Protein AF-J3MRQ0-F1 (afdb_monomer_lite)

Radius of gyration: 19.68 Å; chains: 1; bounding box: 60×42×61 Å

pLDDT: mean 73.95, std 25.65, range [22.52, 98.12]

Secondary structure (DSSP, 8-state):
---------------------HHHHTTSEE---SS---PPP---S-S--------TT--EEEEEE-TT-HHHHHHHHHHHHH-TT--EEEEEE-TT--S-S---HHHHHHHS-GGGTTT--EEEEEEE---HHHHHHHHHHHHH-TT--EEEEEE-TT-SS-HHHHHHHHHHHHHHTT--SEEEEEETTEEEEE--

Organism: Oryza brachyantha (NCBI:txid4533)

Structure (mmCIF, N/CA/C/O backbone):
data_AF-J3MRQ0-F1
#
_entry.id   AF-J3MRQ0-F1
#
loop_
_atom_site.group_PDB
_atom_site.id
_atom_site.type_symbol
_atom_site.label_atom_id
_atom_site.label_alt_id
_atom_site.label_comp_id
_atom_site.label_asym_id
_atom_site.label_entity_id
_atom_site.label_seq_id
_atom_site.pdbx_PDB_ins_code
_atom_site.Cartn_x
_atom_site.Cartn_y
_atom_site.Cartn_z
_atom_site.occupancy
_atom_site.B_iso_or_equiv
_atom_site.auth_seq_id
_atom_site.auth_comp_id
_atom_site.auth_asym_id
_atom_site.auth_atom_id
_atom_site.pdbx_PDB_model_num
ATOM 1 N N . MET A 1 1 ? -41.232 13.353 -49.062 1.00 35.53 1 MET A N 1
ATOM 2 C CA . MET A 1 1 ? -40.747 14.732 -48.892 1.00 35.53 1 MET A CA 1
ATOM 3 C C . MET A 1 1 ? -40.091 14.775 -47.542 1.00 35.53 1 MET A C 1
ATOM 5 O O . MET A 1 1 ? -40.772 14.710 -46.528 1.00 35.53 1 MET A O 1
ATOM 9 N N . ASP A 1 2 ? -38.771 14.706 -47.604 1.00 32.41 2 ASP A N 1
ATOM 10 C CA . ASP A 1 2 ? -37.842 14.760 -46.490 1.00 32.41 2 ASP A CA 1
ATOM 11 C C . ASP A 1 2 ? -37.898 16.106 -45.774 1.00 32.41 2 ASP A C 1
ATOM 13 O O . ASP A 1 2 ? -38.208 17.128 -46.390 1.00 32.41 2 ASP A O 1
ATOM 17 N N . GLY A 1 3 ? -37.501 16.103 -44.504 1.00 35.41 3 GLY A N 1
ATOM 18 C CA . GLY A 1 3 ? -37.054 17.318 -43.840 1.00 35.41 3 GLY A CA 1
ATOM 19 C C . GLY A 1 3 ? -37.285 17.322 -42.340 1.00 35.41 3 GLY A C 1
ATOM 20 O O . GLY A 1 3 ? -38.243 17.929 -41.891 1.00 35.41 3 GLY A O 1
ATOM 21 N N . GLU A 1 4 ? -36.371 16.720 -41.579 1.00 27.77 4 GLU A N 1
ATOM 22 C CA . GLU A 1 4 ? -35.753 17.437 -40.457 1.00 27.77 4 GLU A CA 1
ATOM 23 C C . GLU A 1 4 ? -34.463 16.741 -40.015 1.00 27.77 4 GLU A C 1
ATOM 25 O O . GLU A 1 4 ? -34.441 15.671 -39.410 1.00 27.77 4 GLU A O 1
ATOM 30 N N . THR A 1 5 ? -33.354 17.376 -40.379 1.00 32.94 5 THR A N 1
ATOM 31 C CA . THR A 1 5 ? -32.009 17.095 -39.897 1.00 32.94 5 THR A CA 1
ATOM 32 C C . THR A 1 5 ? -31.871 17.751 -38.527 1.00 32.94 5 THR A C 1
ATOM 34 O O . THR A 1 5 ? -31.808 18.976 -38.443 1.00 32.94 5 THR A O 1
ATOM 37 N N . VAL A 1 6 ? -31.783 16.963 -37.455 1.00 28.09 6 VAL A N 1
ATOM 38 C CA . VAL A 1 6 ? -31.304 17.460 -36.159 1.00 28.09 6 VAL A CA 1
ATOM 39 C C . VAL A 1 6 ? -29.888 16.943 -35.956 1.00 28.09 6 VAL A C 1
ATOM 41 O O . VAL A 1 6 ? -29.641 15.762 -35.728 1.00 28.09 6 VAL A O 1
ATOM 44 N N . VAL A 1 7 ? -28.945 17.866 -36.114 1.00 32.62 7 VAL A N 1
ATOM 45 C CA . VAL A 1 7 ? -27.534 17.700 -35.781 1.00 32.62 7 VAL A CA 1
ATOM 46 C C . VAL A 1 7 ? -27.414 17.781 -34.263 1.00 32.62 7 VAL A C 1
ATOM 48 O O . VAL A 1 7 ? -27.530 18.871 -33.707 1.00 32.62 7 VAL A O 1
ATOM 51 N N . GLU A 1 8 ? -27.147 16.661 -33.590 1.00 25.61 8 GLU A N 1
ATOM 52 C CA . GLU A 1 8 ? -26.708 16.687 -32.193 1.00 25.61 8 GLU A CA 1
ATOM 53 C C . GLU A 1 8 ? -25.232 16.315 -32.045 1.00 25.61 8 GLU A C 1
ATOM 55 O O . GLU A 1 8 ? -24.685 15.409 -32.674 1.00 25.61 8 GLU A O 1
ATOM 60 N N . LYS A 1 9 ? -24.583 17.160 -31.244 1.00 24.69 9 LYS A N 1
ATOM 61 C CA . LYS A 1 9 ? -23.147 17.332 -31.063 1.00 24.69 9 LYS A CA 1
ATOM 62 C C . LYS A 1 9 ? -22.456 16.071 -30.557 1.00 24.69 9 LYS A C 1
ATOM 64 O O . LYS A 1 9 ? -22.904 15.412 -29.627 1.00 24.69 9 LYS A O 1
ATOM 69 N N . HIS A 1 10 ? -21.261 15.861 -31.100 1.00 27.34 10 HIS A N 1
ATOM 70 C CA . HIS A 1 10 ? -20.239 14.988 -30.545 1.00 27.34 10 HIS A CA 1
ATOM 71 C C . HIS A 1 10 ? -19.972 15.326 -29.068 1.00 27.34 10 HIS A C 1
ATOM 73 O O . HIS A 1 10 ? -19.497 16.419 -28.759 1.00 27.34 10 HIS A O 1
ATOM 79 N N . SER A 1 11 ? -20.172 14.358 -28.174 1.00 22.52 11 SER A N 1
ATOM 80 C CA . SER A 1 11 ? -19.361 14.235 -26.963 1.00 22.52 11 SER A CA 1
ATOM 81 C C . SER A 1 11 ? -18.628 12.900 -27.029 1.00 22.52 11 SER A C 1
ATOM 83 O O . SER A 1 11 ? -19.201 11.840 -26.777 1.00 22.52 11 SER A O 1
ATOM 85 N N . LEU A 1 12 ? -17.355 12.957 -27.412 1.00 24.52 12 LEU A N 1
ATOM 86 C CA . LEU A 1 12 ? -16.421 11.848 -27.272 1.00 24.52 12 LEU A CA 1
ATOM 87 C C . LEU A 1 12 ? -16.184 11.621 -25.777 1.00 24.52 12 LEU A C 1
ATOM 89 O O . LEU A 1 12 ? -15.299 12.227 -25.181 1.00 24.52 12 LEU A O 1
ATOM 93 N N . ILE A 1 13 ? -16.984 10.755 -25.164 1.00 24.28 13 ILE A N 1
ATOM 94 C CA . ILE A 1 13 ? -16.604 10.099 -23.917 1.00 24.28 13 ILE A CA 1
ATOM 95 C C . ILE A 1 13 ? -16.264 8.670 -24.312 1.00 24.28 13 ILE A C 1
ATOM 97 O O . ILE A 1 13 ? -17.135 7.804 -24.383 1.00 24.28 13 ILE A O 1
ATOM 101 N N . ASN A 1 14 ? -14.984 8.451 -24.622 1.00 22.91 14 ASN A N 1
ATOM 102 C CA . ASN A 1 14 ? -14.394 7.126 -24.783 1.00 22.91 14 ASN A CA 1
ATOM 103 C C . ASN A 1 14 ? -14.530 6.371 -23.455 1.00 22.91 14 ASN A C 1
ATOM 105 O O . ASN A 1 14 ? -13.638 6.373 -22.611 1.00 22.91 14 ASN A O 1
ATOM 109 N N . THR A 1 15 ? -15.681 5.744 -23.251 1.00 25.16 15 THR A N 1
ATOM 110 C CA . THR A 1 15 ? -15.890 4.749 -22.207 1.00 25.16 15 THR A CA 1
ATOM 111 C C . THR A 1 15 ? -15.281 3.461 -22.728 1.00 25.16 15 THR A C 1
ATOM 113 O O . THR A 1 15 ? -15.920 2.703 -23.449 1.00 25.16 15 THR A O 1
ATOM 116 N N . VAL A 1 16 ? -14.004 3.244 -22.417 1.00 27.59 16 VAL A N 1
ATOM 117 C CA . VAL A 1 16 ? -13.346 1.960 -22.662 1.00 27.59 16 VAL A CA 1
ATOM 118 C C . VAL A 1 16 ? -14.003 0.934 -21.730 1.00 27.59 16 VAL A C 1
ATOM 120 O O . VAL A 1 16 ? -13.909 1.083 -20.507 1.00 27.59 16 VAL A O 1
ATOM 123 N N . PRO A 1 17 ? -14.701 -0.093 -22.246 1.00 32.84 17 PRO A N 1
ATOM 124 C CA . PRO A 1 17 ? -15.200 -1.164 -21.409 1.00 32.84 17 PRO A CA 1
ATOM 125 C C . PRO A 1 17 ? -14.008 -2.064 -21.087 1.00 32.84 17 PRO A C 1
ATOM 127 O O . PRO A 1 17 ? -13.554 -2.830 -21.934 1.00 32.84 17 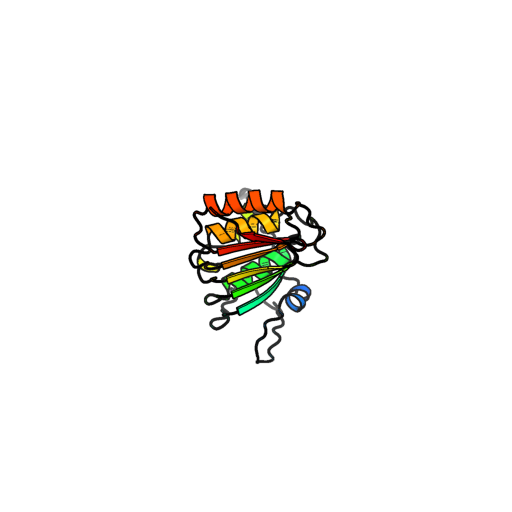PRO A O 1
ATOM 130 N N . TYR A 1 18 ? -13.464 -1.956 -19.875 1.00 35.78 18 TYR A N 1
ATOM 131 C CA . TYR A 1 18 ? -12.451 -2.894 -19.397 1.00 35.78 18 TYR A CA 1
ATOM 132 C C . TYR A 1 18 ? -13.098 -4.276 -19.257 1.00 35.78 18 TYR A C 1
ATOM 134 O O . TYR A 1 18 ? -13.744 -4.593 -18.255 1.00 35.78 18 TYR A O 1
ATOM 142 N N . PHE A 1 19 ? -12.971 -5.076 -20.314 1.00 30.16 19 PHE A N 1
ATOM 143 C CA . PHE A 1 19 ? -13.310 -6.488 -20.326 1.00 30.16 19 PHE A CA 1
ATOM 144 C C . PHE A 1 19 ? -12.460 -7.189 -19.265 1.00 30.16 19 PHE A C 1
ATOM 146 O O . PHE A 1 19 ? -11.236 -7.249 -19.349 1.00 30.16 19 PHE A O 1
ATOM 153 N N . LEU A 1 20 ? -13.131 -7.695 -18.233 1.00 37.69 20 LEU A N 1
ATOM 154 C CA . LEU A 1 20 ? -12.548 -8.619 -17.273 1.00 37.69 20 LEU A CA 1
ATOM 155 C C . LEU A 1 20 ? -12.192 -9.902 -18.027 1.00 37.69 20 LEU A C 1
ATOM 157 O O . LEU 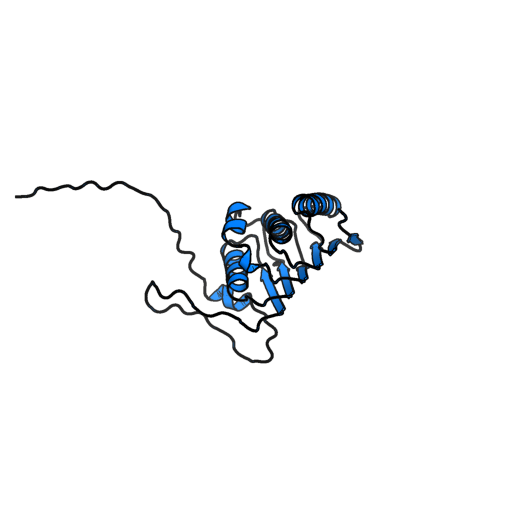A 1 20 ? -13.064 -10.734 -18.277 1.00 37.69 20 LEU A O 1
ATOM 161 N N . ASP A 1 21 ? -10.922 -10.069 -18.388 1.00 33.75 21 ASP A N 1
ATOM 162 C CA . ASP A 1 21 ? -10.432 -11.366 -18.832 1.00 33.75 21 ASP A CA 1
ATOM 163 C C . ASP A 1 21 ? -10.543 -12.352 -17.660 1.00 33.75 21 ASP A C 1
ATOM 165 O O . ASP A 1 21 ? -9.785 -12.324 -16.683 1.00 33.75 21 ASP A O 1
ATOM 169 N N . LEU A 1 22 ? -11.516 -13.250 -17.782 1.00 35.25 22 LEU A N 1
ATOM 170 C CA . LEU A 1 22 ? -11.803 -14.392 -16.913 1.00 35.25 22 LEU A CA 1
ATOM 171 C C . LEU A 1 22 ? -10.565 -15.204 -16.514 1.00 35.25 22 LEU A C 1
ATOM 173 O O . LEU A 1 22 ? -10.528 -15.817 -15.446 1.00 35.25 22 LEU A O 1
ATOM 177 N N . PHE A 1 23 ? -9.562 -15.233 -17.390 1.00 32.88 23 PHE A N 1
ATOM 178 C CA . PHE A 1 23 ? -8.328 -15.979 -17.188 1.00 32.88 23 PHE A CA 1
ATOM 179 C C . PHE A 1 23 ? -7.420 -15.355 -16.119 1.00 32.88 23 PHE A C 1
ATOM 181 O O . PHE A 1 23 ? -6.719 -16.097 -15.431 1.00 32.88 23 PHE A O 1
ATOM 188 N N . PHE A 1 24 ? -7.473 -14.034 -15.901 1.00 38.09 24 PHE A N 1
ATOM 189 C CA . PHE A 1 24 ? -6.633 -13.361 -14.900 1.00 38.09 24 PHE A CA 1
ATOM 190 C C . PHE A 1 24 ? -7.218 -13.444 -13.486 1.00 38.09 24 PHE A C 1
ATOM 192 O O . PHE A 1 24 ? -6.478 -13.694 -12.535 1.00 38.09 24 PHE A O 1
ATOM 199 N N . ALA A 1 25 ? -8.546 -13.376 -13.333 1.00 37.19 25 ALA A N 1
ATOM 200 C CA . ALA A 1 25 ? -9.204 -13.568 -12.033 1.00 37.19 25 ALA A CA 1
ATOM 201 C C . ALA A 1 25 ? -8.896 -14.946 -11.408 1.00 37.19 25 ALA A C 1
ATOM 203 O O . ALA A 1 25 ? -8.826 -15.079 -10.187 1.00 37.19 25 ALA A O 1
ATOM 204 N N . ARG A 1 26 ? -8.635 -15.963 -12.244 1.00 34.38 26 ARG A N 1
ATOM 205 C CA . ARG A 1 26 ? -8.280 -17.324 -11.815 1.00 34.38 26 ARG A CA 1
ATOM 206 C C . ARG A 1 26 ? -6.887 -17.422 -11.175 1.00 34.38 26 ARG A C 1
ATOM 208 O O . ARG A 1 26 ? -6.616 -18.403 -10.488 1.00 34.38 26 ARG A O 1
ATOM 215 N N . ARG A 1 27 ? -6.010 -16.434 -11.398 1.00 38.66 27 ARG A N 1
ATOM 216 C CA . ARG A 1 27 ? -4.615 -16.434 -10.921 1.00 38.66 27 ARG A CA 1
ATOM 217 C C . ARG A 1 27 ? -4.370 -15.520 -9.716 1.00 38.66 27 ARG A C 1
ATOM 219 O O . ARG A 1 27 ? -3.397 -15.736 -9.008 1.00 38.66 27 ARG A O 1
ATOM 226 N N . MET A 1 28 ? -5.248 -14.545 -9.464 1.00 41.03 28 MET A N 1
ATOM 227 C CA . MET A 1 28 ? -5.001 -13.475 -8.481 1.00 41.03 28 MET A CA 1
ATOM 228 C C . MET A 1 28 ? -5.540 -13.726 -7.068 1.00 41.03 28 MET A C 1
ATOM 230 O O . MET A 1 28 ? -5.324 -12.904 -6.182 1.00 41.03 28 MET A O 1
ATOM 234 N N . ILE A 1 29 ? -6.232 -14.841 -6.823 1.00 42.62 29 ILE A N 1
ATOM 235 C CA . ILE A 1 29 ? -6.876 -15.093 -5.529 1.00 42.62 29 ILE A CA 1
ATOM 236 C C . ILE A 1 29 ? -6.376 -16.418 -4.945 1.00 42.62 29 ILE A C 1
ATOM 238 O O . ILE A 1 29 ? -6.995 -17.466 -5.113 1.00 42.62 29 ILE A O 1
ATOM 242 N N . LYS A 1 30 ? -5.268 -16.364 -4.198 1.00 40.56 30 LYS A N 1
ATOM 243 C CA . LYS A 1 30 ? -5.020 -17.303 -3.093 1.00 40.56 30 LYS A CA 1
ATOM 244 C C . LYS A 1 30 ? -5.655 -16.706 -1.833 1.00 40.56 30 LYS A C 1
ATOM 246 O O . LYS A 1 30 ? -4.975 -16.255 -0.920 1.00 40.56 30 LYS A O 1
ATOM 251 N N . CYS A 1 31 ? -6.984 -16.664 -1.791 1.00 36.25 31 CYS A N 1
ATOM 252 C CA . CYS A 1 31 ? -7.667 -16.445 -0.522 1.00 36.25 31 CYS A CA 1
ATOM 253 C C . CYS A 1 31 ? -7.596 -17.759 0.260 1.00 36.25 31 CYS A C 1
ATOM 255 O O . CYS A 1 31 ? -8.211 -18.746 -0.143 1.00 36.25 31 CYS A O 1
ATOM 257 N N . ASP A 1 32 ? -6.847 -17.774 1.364 1.00 30.45 32 ASP A N 1
ATOM 258 C CA . ASP A 1 32 ? -6.902 -18.855 2.348 1.00 30.45 32 ASP A CA 1
ATOM 259 C C . ASP A 1 32 ? -8.265 -18.806 3.054 1.00 30.45 32 ASP A C 1
ATOM 261 O O . ASP A 1 32 ? -8.461 -18.186 4.098 1.00 30.45 32 ASP A O 1
ATOM 265 N N . VAL A 1 33 ? -9.265 -19.390 2.402 1.00 31.69 33 VAL A N 1
ATOM 266 C CA . VAL A 1 33 ? -10.572 -19.660 2.981 1.00 31.69 33 VAL A CA 1
ATOM 267 C C . VAL A 1 33 ? -10.638 -21.170 3.120 1.00 31.69 33 VAL A C 1
ATOM 269 O O . VAL A 1 33 ? -10.625 -21.892 2.125 1.00 31.69 33 VAL A O 1
ATOM 272 N N . LYS A 1 34 ? -10.775 -21.660 4.357 1.00 24.42 34 LYS A N 1
ATOM 273 C CA . LYS A 1 34 ? -11.124 -23.054 4.703 1.00 24.42 34 LYS A CA 1
ATOM 274 C C . LYS A 1 34 ? -12.508 -23.498 4.172 1.00 24.42 34 LYS A C 1
ATOM 276 O O . LYS A 1 34 ? -13.190 -24.308 4.787 1.00 24.42 34 LYS A O 1
ATOM 281 N N . SER A 1 35 ? -12.952 -22.978 3.035 1.00 27.66 35 SER A N 1
ATOM 282 C CA . SER A 1 35 ? -14.161 -23.370 2.324 1.00 27.66 35 SER A CA 1
ATOM 283 C C . SER A 1 35 ? -13.857 -23.326 0.831 1.00 27.66 35 SER A C 1
ATOM 285 O O . SER A 1 35 ? -13.614 -22.266 0.259 1.00 27.66 35 SER A O 1
ATOM 287 N N . GLN A 1 36 ? -13.825 -24.511 0.227 1.00 26.09 36 GLN A N 1
ATOM 288 C CA . GLN A 1 36 ? -13.483 -24.787 -1.167 1.00 26.09 36 GLN A CA 1
ATOM 289 C C . GLN A 1 36 ? -14.521 -24.217 -2.150 1.00 26.09 36 GLN A C 1
ATOM 291 O O . GLN A 1 36 ? -15.264 -24.966 -2.777 1.00 26.09 36 GLN A O 1
ATOM 296 N N . HIS A 1 37 ? -14.572 -22.899 -2.321 1.00 27.14 37 HIS A N 1
ATOM 297 C CA . HIS A 1 37 ? -15.383 -22.277 -3.367 1.00 27.14 37 HIS A CA 1
ATOM 298 C C . HIS A 1 37 ? -14.485 -21.461 -4.298 1.00 27.14 37 HIS A C 1
ATOM 300 O O . HIS A 1 37 ? -14.159 -20.305 -4.037 1.00 27.14 37 HIS A O 1
ATOM 306 N N . TYR A 1 38 ? -14.065 -22.096 -5.394 1.00 28.84 38 TYR A N 1
ATOM 307 C CA . TYR A 1 38 ? -13.446 -2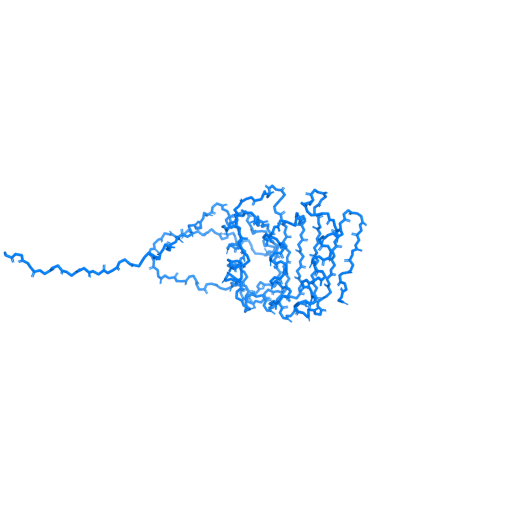1.421 -6.531 1.00 28.84 38 TYR A CA 1
ATOM 308 C C . TYR A 1 38 ? -14.541 -20.685 -7.311 1.00 28.84 38 TYR A C 1
ATOM 310 O O . TYR A 1 38 ? -15.381 -21.323 -7.945 1.00 28.84 38 TYR A O 1
ATOM 318 N N . TYR A 1 39 ? -14.552 -19.353 -7.280 1.00 35.00 39 TYR A N 1
ATOM 319 C CA . TYR A 1 39 ? -15.517 -18.570 -8.054 1.00 35.00 39 TYR A CA 1
ATOM 320 C C . TYR A 1 39 ? -14.990 -18.338 -9.473 1.00 35.00 39 TYR A C 1
ATOM 322 O O . TYR A 1 39 ? -13.942 -17.726 -9.670 1.00 35.00 39 TYR A O 1
ATOM 330 N N . THR A 1 40 ? -15.724 -18.832 -10.470 1.00 27.09 40 THR A N 1
ATOM 331 C CA . THR A 1 40 ? -15.539 -18.474 -11.882 1.00 27.09 40 THR A CA 1
ATOM 332 C C . THR A 1 40 ? -16.492 -17.330 -12.205 1.00 27.09 40 THR A C 1
ATOM 334 O O . THR A 1 40 ? -17.696 -17.435 -11.990 1.00 27.09 40 THR A O 1
ATOM 337 N N . PHE A 1 41 ? -15.956 -16.216 -12.694 1.00 39.31 41 PHE A N 1
ATOM 338 C CA . PHE A 1 41 ? -16.766 -15.130 -13.237 1.00 39.31 41 PHE A CA 1
ATOM 339 C C . PHE A 1 41 ? -17.177 -15.542 -14.648 1.00 39.31 41 PHE A C 1
ATOM 341 O O . PHE A 1 41 ? -16.321 -15.958 -15.399 1.00 39.31 41 PHE A O 1
ATOM 348 N N . THR A 1 42 ? -18.445 -15.457 -15.029 1.00 28.97 42 THR A N 1
ATOM 349 C CA . THR A 1 42 ? -18.887 -15.541 -16.431 1.00 28.97 42 THR A CA 1
ATOM 350 C C . THR A 1 42 ? -20.019 -14.542 -16.576 1.00 28.97 42 THR A C 1
ATOM 352 O O . THR A 1 42 ? -21.104 -14.778 -16.047 1.00 28.97 42 THR A O 1
ATOM 355 N N . ASN A 1 43 ? -19.790 -13.422 -17.260 1.00 37.81 43 ASN A N 1
ATOM 356 C CA . ASN A 1 43 ? -20.892 -12.550 -17.655 1.00 37.81 43 ASN A CA 1
ATOM 357 C C . ASN A 1 43 ? -21.436 -13.049 -18.995 1.00 37.81 43 ASN A C 1
ATOM 359 O O . ASN A 1 43 ? -21.030 -12.600 -20.062 1.00 37.81 43 ASN A O 1
ATOM 363 N N . GLY A 1 44 ? -22.339 -14.023 -18.924 1.00 32.06 44 GLY A N 1
ATOM 364 C CA . GLY A 1 44 ? -23.299 -14.283 -19.986 1.00 32.06 44 GLY A CA 1
ATOM 365 C C . GLY A 1 44 ? -24.595 -13.553 -19.647 1.00 32.06 44 GLY A C 1
ATOM 366 O O . GLY A 1 44 ? -25.334 -14.015 -18.786 1.00 32.06 44 GLY A O 1
ATOM 367 N N . GLY A 1 45 ? -24.863 -12.429 -20.317 1.00 31.67 45 GLY A N 1
ATOM 368 C CA . GLY A 1 45 ? -26.194 -11.814 -20.354 1.00 31.67 45 GLY A CA 1
ATOM 369 C C . GLY A 1 45 ? -26.326 -10.430 -19.709 1.00 31.67 45 GLY A C 1
ATOM 370 O O . GLY A 1 45 ? -26.219 -10.277 -18.501 1.00 31.67 45 GLY A O 1
ATOM 371 N N . SER A 1 46 ? -26.654 -9.459 -20.566 1.00 31.33 46 SER A N 1
ATOM 372 C CA . SER A 1 46 ? -27.267 -8.147 -20.313 1.00 31.33 46 SER A CA 1
ATOM 373 C C . SER A 1 46 ? -26.609 -7.177 -19.31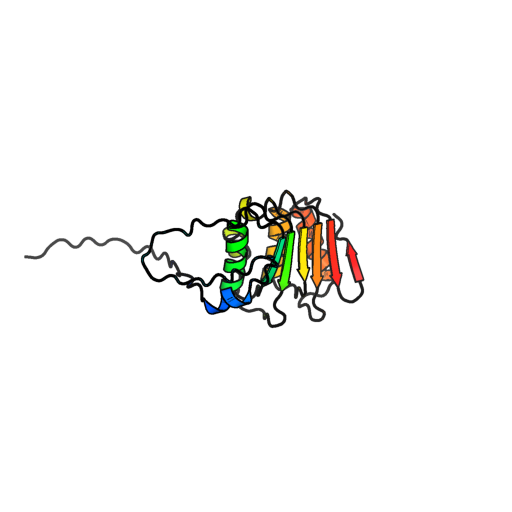6 1.00 31.33 46 SER A C 1
ATOM 375 O O . SER A 1 46 ? -26.611 -7.339 -18.098 1.00 31.33 46 SER A O 1
ATOM 377 N N . ILE A 1 47 ? -26.160 -6.063 -19.894 1.00 44.47 47 ILE A N 1
ATOM 378 C CA . ILE A 1 47 ? -25.896 -4.761 -19.278 1.00 44.47 47 ILE A CA 1
ATOM 379 C C . ILE A 1 47 ? -26.967 -4.375 -18.229 1.00 44.47 47 ILE A C 1
ATOM 381 O O . ILE A 1 47 ? -28.160 -4.546 -18.465 1.00 44.47 47 ILE A O 1
ATOM 385 N N . ASN A 1 48 ? -26.519 -3.817 -17.094 1.00 34.38 48 ASN A N 1
ATOM 386 C CA . ASN A 1 48 ? -27.300 -3.196 -15.998 1.00 34.38 48 ASN A CA 1
ATOM 387 C C . ASN A 1 48 ? -27.687 -4.031 -14.761 1.00 34.38 48 ASN A C 1
ATOM 389 O O . ASN A 1 48 ? -28.581 -3.639 -14.012 1.00 34.38 48 ASN A O 1
ATOM 393 N N . ALA A 1 49 ? -26.948 -5.088 -14.427 1.00 33.88 49 ALA A N 1
ATOM 394 C CA . ALA A 1 49 ? -26.950 -5.626 -13.064 1.00 33.88 49 ALA A CA 1
ATOM 395 C C . ALA A 1 49 ? -25.573 -5.421 -12.423 1.00 33.88 49 ALA A C 1
ATOM 397 O O . ALA A 1 49 ? -24.672 -6.247 -12.554 1.00 33.88 49 ALA A O 1
ATOM 398 N N . GLY A 1 50 ? -25.393 -4.295 -11.727 1.00 43.22 50 GLY A N 1
ATOM 399 C CA . GLY A 1 50 ? -24.221 -4.086 -10.884 1.00 43.22 50 GLY A CA 1
ATOM 400 C C . GLY A 1 50 ? -24.079 -5.265 -9.923 1.00 43.22 50 GLY A C 1
ATOM 401 O O . GLY A 1 50 ? -24.980 -5.524 -9.125 1.00 43.22 50 GLY A O 1
ATOM 402 N N . ILE A 1 51 ? -22.968 -5.998 -10.022 1.00 46.53 51 ILE A N 1
ATOM 403 C CA . ILE A 1 51 ? -22.608 -7.100 -9.121 1.00 46.53 51 ILE A CA 1
ATOM 404 C C . ILE A 1 51 ? -22.863 -6.597 -7.690 1.00 46.53 51 ILE A C 1
ATOM 406 O O . ILE A 1 51 ? -22.308 -5.573 -7.312 1.00 46.53 51 ILE A O 1
ATOM 410 N N . ARG A 1 52 ? -23.750 -7.211 -6.895 1.00 53.09 52 ARG A N 1
ATOM 411 C CA . ARG A 1 52 ? -24.089 -6.725 -5.529 1.00 53.09 52 ARG A CA 1
ATOM 412 C C . ARG A 1 52 ? -23.361 -7.467 -4.415 1.00 53.09 52 ARG A C 1
ATOM 414 O O . ARG A 1 52 ? -23.596 -7.207 -3.240 1.00 53.09 52 ARG A O 1
ATOM 421 N N . TRP A 1 53 ? -22.481 -8.390 -4.768 1.00 58.22 53 TRP A N 1
ATOM 422 C CA . TRP A 1 53 ? -21.818 -9.234 -3.789 1.00 58.22 53 TRP A CA 1
ATOM 423 C C . TRP A 1 53 ? -20.778 -8.426 -3.006 1.00 58.22 53 TRP A C 1
ATOM 425 O O . TRP A 1 53 ? -20.076 -7.576 -3.566 1.00 58.22 53 TRP A O 1
ATOM 435 N N . LYS A 1 54 ? -20.736 -8.667 -1.694 1.00 73.81 54 LYS A N 1
ATOM 436 C CA . LYS A 1 54 ? -19.733 -8.151 -0.762 1.00 73.81 54 LYS A CA 1
ATOM 437 C C . LYS A 1 54 ? -19.158 -9.336 0.007 1.00 73.81 54 LYS A C 1
ATOM 439 O O . LYS A 1 54 ? -19.915 -10.164 0.511 1.00 73.81 54 LYS A O 1
ATOM 444 N N . PHE A 1 55 ? -17.843 -9.386 0.146 1.00 76.25 55 PHE A N 1
ATOM 445 C CA . PHE A 1 55 ? -17.137 -10.307 1.024 1.00 76.25 55 PHE A CA 1
ATOM 446 C C . PHE A 1 55 ? -17.230 -9.799 2.464 1.00 76.25 55 PHE A C 1
ATOM 448 O O . PHE A 1 55 ? -16.273 -9.265 3.018 1.00 76.25 55 PHE A O 1
ATOM 455 N N . GLN A 1 56 ? -18.419 -9.916 3.059 1.00 76.94 56 GLN A N 1
ATOM 456 C CA . GLN A 1 56 ? -18.708 -9.312 4.364 1.00 76.94 56 GLN A CA 1
ATOM 457 C C . GLN A 1 56 ? -17.826 -9.850 5.494 1.00 76.94 56 GLN A C 1
ATOM 459 O O . GLN A 1 56 ? -17.608 -9.129 6.451 1.00 76.94 56 GLN A O 1
ATOM 464 N N . ASN A 1 57 ? -17.290 -11.067 5.364 1.00 80.94 57 ASN A N 1
ATOM 465 C CA . ASN A 1 57 ? -16.472 -11.714 6.394 1.00 80.94 57 ASN A CA 1
ATOM 466 C C . ASN A 1 57 ? -14.976 -11.785 6.039 1.00 80.94 57 ASN A C 1
ATOM 468 O O . ASN A 1 57 ? -14.199 -12.365 6.798 1.00 80.94 57 ASN A O 1
ATOM 472 N N . LEU A 1 58 ? -14.558 -11.249 4.886 1.00 82.81 58 LEU A N 1
ATOM 473 C CA . LEU A 1 58 ? -13.154 -11.294 4.478 1.00 82.81 58 LEU A CA 1
ATOM 474 C C . LEU A 1 58 ? -12.367 -10.243 5.258 1.00 82.81 58 LEU A C 1
ATOM 476 O O . LEU A 1 58 ? -12.489 -9.052 4.989 1.00 82.81 58 LEU A O 1
ATOM 480 N N . ARG A 1 59 ? -11.561 -10.705 6.217 1.00 87.94 59 ARG A N 1
ATOM 481 C CA . ARG A 1 59 ? -10.705 -9.847 7.054 1.00 87.94 59 ARG A CA 1
ATOM 482 C C . ARG A 1 59 ? -9.241 -9.852 6.646 1.00 87.94 59 ARG A C 1
ATOM 484 O O . ARG A 1 59 ? -8.529 -8.897 6.933 1.00 87.94 59 ARG A O 1
ATOM 491 N N . VAL A 1 60 ? -8.793 -10.928 6.011 1.00 88.50 60 VAL A N 1
ATOM 492 C CA . VAL A 1 60 ? -7.399 -11.142 5.621 1.00 88.50 60 VAL A CA 1
ATOM 493 C C . VAL A 1 60 ? -7.385 -11.611 4.177 1.00 88.50 60 VAL A C 1
ATOM 495 O O . VAL A 1 60 ? -8.161 -12.499 3.823 1.00 88.50 60 VAL A O 1
ATOM 498 N N . SER A 1 61 ? -6.526 -11.026 3.349 1.00 85.50 61 SER A N 1
ATOM 499 C CA . SER A 1 61 ? -6.347 -11.455 1.964 1.00 85.50 61 SER A CA 1
ATOM 500 C C . SER A 1 61 ? -4.890 -11.362 1.541 1.00 85.50 61 SER A C 1
ATOM 502 O O . SER A 1 61 ? -4.207 -10.400 1.889 1.00 85.50 61 SER A O 1
ATOM 504 N N . THR A 1 62 ? -4.469 -12.320 0.720 1.00 86.69 62 THR A N 1
ATOM 505 C CA . THR A 1 62 ? -3.205 -12.277 -0.014 1.00 86.69 62 THR A CA 1
ATOM 506 C C . THR A 1 62 ? -3.505 -12.217 -1.506 1.00 86.69 62 THR A C 1
ATOM 508 O O . THR A 1 62 ? -4.328 -12.991 -2.001 1.00 86.69 62 THR A O 1
ATOM 511 N N . LEU A 1 63 ? -2.871 -11.287 -2.214 1.00 87.25 63 LEU A N 1
ATOM 512 C CA . LEU A 1 63 ? -3.053 -11.053 -3.644 1.00 87.25 63 LEU A CA 1
ATOM 513 C C . LEU A 1 63 ? -1.705 -11.049 -4.343 1.00 87.25 63 LEU A C 1
ATOM 515 O O . LEU A 1 63 ? -0.742 -10.511 -3.809 1.00 87.25 63 LEU A O 1
ATOM 519 N N . THR A 1 64 ? -1.666 -11.574 -5.562 1.00 88.62 64 THR A N 1
ATOM 520 C CA . THR A 1 64 ? -0.567 -11.291 -6.486 1.00 88.62 64 THR A CA 1
ATOM 521 C C . THR A 1 64 ? -1.009 -10.169 -7.412 1.00 88.62 64 THR A C 1
ATOM 523 O O . THR A 1 64 ? -2.082 -10.278 -8.007 1.00 88.62 64 THR A O 1
ATOM 526 N N . VAL A 1 65 ? -0.225 -9.096 -7.505 1.00 87.62 65 VAL A N 1
ATOM 527 C CA . VAL A 1 65 ? -0.589 -7.888 -8.258 1.00 87.62 65 VAL A CA 1
ATOM 528 C C . VAL A 1 65 ? 0.547 -7.489 -9.187 1.00 87.62 65 VAL A C 1
ATOM 530 O O . VAL A 1 65 ? 1.685 -7.335 -8.765 1.00 87.62 65 VAL A O 1
ATOM 533 N N . ASP A 1 66 ? 0.204 -7.299 -10.453 1.00 90.31 66 ASP A N 1
ATOM 534 C CA . ASP A 1 66 ? 1.020 -6.618 -11.457 1.00 90.31 66 ASP A CA 1
ATOM 535 C C . ASP A 1 66 ? 0.545 -5.153 -11.539 1.00 90.31 66 ASP A C 1
ATOM 537 O O . ASP A 1 66 ? -0.560 -4.880 -12.022 1.00 90.31 66 ASP A O 1
ATOM 541 N N . PHE A 1 67 ? 1.323 -4.226 -10.985 1.00 89.81 67 PHE A N 1
ATOM 542 C CA . PHE A 1 67 ? 1.121 -2.777 -11.042 1.00 89.81 67 PHE A CA 1
ATOM 543 C C . PHE A 1 67 ? 1.557 -2.168 -12.384 1.00 89.81 67 PHE A C 1
ATOM 545 O O . PHE A 1 67 ? 1.325 -0.980 -12.607 1.00 89.81 67 PHE A O 1
ATOM 552 N N . GLY A 1 68 ? 2.133 -2.948 -13.299 1.00 88.12 68 GLY A N 1
ATOM 553 C CA . GLY A 1 68 ? 2.355 -2.559 -14.692 1.00 88.12 68 GLY A CA 1
ATOM 554 C C . GLY A 1 68 ? 1.126 -2.766 -15.585 1.00 88.12 68 GLY A C 1
ATOM 555 O O . GLY A 1 68 ? 1.170 -2.435 -16.767 1.00 88.12 68 GLY A O 1
ATOM 556 N N . ARG A 1 69 ? 0.019 -3.322 -15.068 1.00 86.44 69 ARG A N 1
ATOM 557 C CA . ARG A 1 69 ? -1.189 -3.628 -15.857 1.00 86.44 69 ARG A CA 1
ATOM 558 C C . ARG A 1 69 ? -2.455 -3.080 -15.214 1.00 86.44 69 ARG A C 1
ATOM 560 O O . ARG A 1 69 ? -2.853 -3.529 -14.133 1.00 86.44 69 ARG A O 1
ATOM 567 N N . ILE A 1 70 ? -3.183 -2.209 -15.918 1.00 83.88 70 ILE A N 1
ATOM 568 C CA . ILE A 1 70 ? -4.405 -1.590 -15.378 1.00 83.88 70 ILE A CA 1
ATOM 569 C C . ILE A 1 70 ? -5.463 -2.630 -14.996 1.00 83.88 70 ILE A C 1
ATOM 571 O O . ILE A 1 70 ? -6.155 -2.485 -13.988 1.00 83.88 70 ILE A O 1
ATOM 575 N N . SER A 1 71 ? -5.557 -3.731 -15.746 1.00 81.00 71 SER A N 1
ATOM 576 C CA . SER A 1 71 ? -6.514 -4.812 -15.484 1.00 81.00 71 SER A CA 1
ATOM 577 C C . SER A 1 71 ? -6.267 -5.514 -14.143 1.00 81.00 71 SER A C 1
ATOM 579 O O . SER A 1 71 ? -7.216 -5.906 -13.455 1.00 81.00 71 SER A O 1
ATOM 581 N N . SER A 1 72 ? -4.997 -5.671 -13.767 1.00 84.06 72 SER A N 1
ATOM 582 C CA . SER A 1 72 ? -4.573 -6.288 -12.507 1.00 84.06 72 SER A CA 1
ATOM 583 C C . SER A 1 72 ? -4.892 -5.361 -11.330 1.00 84.06 72 SER A C 1
ATOM 585 O O . SER A 1 72 ? -5.617 -5.751 -10.407 1.00 84.06 72 SER A O 1
ATOM 587 N N . ILE A 1 73 ? -4.496 -4.089 -11.430 1.00 84.69 73 ILE A N 1
ATOM 588 C CA . ILE A 1 73 ? -4.812 -3.055 -10.436 1.00 84.69 73 ILE A CA 1
ATOM 589 C C . ILE A 1 73 ? -6.325 -2.924 -10.229 1.00 84.69 73 ILE A C 1
ATOM 591 O O . ILE A 1 73 ? -6.809 -2.954 -9.097 1.00 84.69 73 ILE A O 1
ATOM 595 N N . MET A 1 74 ? -7.108 -2.834 -11.305 1.00 82.06 74 MET A N 1
ATOM 596 C CA . MET A 1 74 ? -8.563 -2.675 -11.212 1.00 82.06 74 MET A CA 1
ATOM 597 C C . MET A 1 74 ? -9.245 -3.862 -10.537 1.00 82.06 74 MET A C 1
ATOM 599 O O . MET A 1 74 ? -10.245 -3.689 -9.835 1.00 82.06 74 MET A O 1
ATOM 603 N N . SER A 1 75 ? -8.701 -5.061 -10.712 1.00 80.81 75 SER A N 1
ATOM 604 C CA . SER A 1 75 ? -9.190 -6.263 -10.048 1.00 80.81 75 SER A CA 1
ATOM 605 C C . SER A 1 75 ? -8.895 -6.233 -8.542 1.00 80.81 75 SER A C 1
ATOM 607 O O . SER A 1 75 ? -9.804 -6.491 -7.749 1.00 80.81 75 SER A O 1
ATOM 609 N N . MET A 1 76 ? -7.686 -5.823 -8.133 1.00 88.25 76 MET A N 1
ATOM 610 C CA . MET A 1 76 ? -7.353 -5.572 -6.722 1.00 88.25 76 MET A CA 1
ATOM 611 C C . MET A 1 76 ? -8.283 -4.513 -6.109 1.00 88.25 76 MET A C 1
ATOM 613 O O . MET A 1 76 ? -8.913 -4.757 -5.081 1.00 88.25 76 MET A O 1
ATOM 617 N N . LEU A 1 77 ? -8.428 -3.355 -6.756 1.00 86.19 77 LEU A N 1
ATOM 618 C CA . LEU A 1 77 ? -9.273 -2.260 -6.266 1.00 86.19 77 LEU A CA 1
ATOM 619 C C . LEU A 1 77 ? -10.750 -2.663 -6.182 1.00 86.19 77 LEU A C 1
ATOM 621 O O . LEU A 1 77 ? -11.466 -2.273 -5.259 1.00 86.19 77 LEU A O 1
ATOM 625 N N . THR A 1 78 ? -11.216 -3.486 -7.121 1.00 83.25 78 THR A N 1
ATOM 626 C CA . THR A 1 78 ? -12.565 -4.053 -7.067 1.00 83.25 78 THR A CA 1
ATOM 627 C C . THR A 1 78 ? -12.726 -4.962 -5.853 1.00 83.25 78 THR A C 1
ATOM 629 O O . THR A 1 78 ? -13.744 -4.850 -5.170 1.00 83.25 78 THR A O 1
ATOM 632 N N . LEU A 1 79 ? -11.742 -5.809 -5.532 1.00 83.44 79 LEU A N 1
ATOM 633 C CA . LEU A 1 79 ? -11.788 -6.633 -4.323 1.00 83.44 79 LEU A CA 1
ATOM 634 C C . LEU A 1 79 ? -11.876 -5.771 -3.061 1.00 83.44 79 LEU A C 1
ATOM 636 O O . LEU A 1 79 ? -12.757 -6.019 -2.240 1.00 83.44 79 LEU A O 1
ATOM 640 N N . LEU A 1 80 ? -11.040 -4.737 -2.935 1.00 86.88 80 LEU A N 1
ATOM 641 C CA . LEU A 1 80 ? -11.065 -3.816 -1.790 1.00 86.88 80 LEU A CA 1
ATOM 642 C C . LEU A 1 80 ? -12.437 -3.147 -1.639 1.00 86.88 80 LEU A C 1
ATOM 644 O O . LEU A 1 80 ? -13.038 -3.178 -0.567 1.00 86.88 80 LEU A O 1
ATOM 648 N N . ARG A 1 81 ? -13.030 -2.680 -2.746 1.00 86.12 81 ARG A N 1
ATOM 649 C CA . ARG A 1 81 ? -14.407 -2.152 -2.759 1.00 86.12 81 ARG A CA 1
ATOM 650 C C . ARG A 1 81 ? -15.462 -3.184 -2.344 1.00 86.12 81 ARG A C 1
ATOM 652 O O . ARG A 1 81 ? -16.536 -2.811 -1.866 1.00 86.12 81 ARG A O 1
ATOM 659 N N . ARG A 1 82 ? -15.210 -4.478 -2.559 1.00 82.81 82 ARG A N 1
ATOM 660 C CA . ARG A 1 82 ? -16.135 -5.568 -2.207 1.00 82.81 82 ARG A CA 1
ATOM 661 C C . ARG A 1 82 ? -15.854 -6.210 -0.860 1.00 82.81 82 ARG A C 1
ATOM 663 O O . ARG A 1 82 ? -16.717 -6.957 -0.407 1.00 82.81 82 ARG A O 1
ATOM 670 N N . ALA A 1 83 ? -14.745 -5.910 -0.202 1.00 86.44 83 ALA A N 1
ATOM 671 C CA . ALA A 1 83 ? -14.364 -6.473 1.086 1.00 86.44 83 ALA A CA 1
ATOM 672 C C . ALA A 1 83 ? -14.399 -5.390 2.180 1.00 86.44 83 ALA A C 1
ATOM 674 O O . ALA A 1 83 ? -13.359 -4.986 2.684 1.00 86.44 83 ALA A O 1
ATOM 675 N N . PRO A 1 84 ? -15.590 -4.912 2.589 1.00 86.06 84 PRO A N 1
ATOM 676 C CA . PRO A 1 84 ? -15.719 -3.765 3.493 1.00 86.06 84 PRO A CA 1
ATOM 677 C C . PRO A 1 84 ? -15.228 -4.024 4.927 1.00 86.06 84 PRO A C 1
ATOM 679 O O . PRO A 1 84 ? -15.296 -3.119 5.747 1.00 86.06 84 PRO A O 1
ATOM 682 N N . GLN A 1 85 ? -14.828 -5.256 5.259 1.00 88.06 85 GLN A N 1
ATOM 683 C CA . GLN A 1 85 ? -14.273 -5.634 6.564 1.00 88.06 85 GLN A CA 1
ATOM 684 C C . GLN A 1 85 ? -12.814 -6.101 6.463 1.00 88.06 85 GLN A C 1
ATOM 686 O O . GLN A 1 85 ? -12.311 -6.717 7.402 1.00 88.06 85 GLN A O 1
ATOM 691 N N . ILE A 1 86 ? -12.132 -5.850 5.339 1.00 89.31 86 ILE A N 1
ATOM 692 C CA . ILE A 1 86 ? -10.736 -6.252 5.188 1.00 89.31 86 ILE A CA 1
ATOM 693 C C . ILE A 1 86 ? -9.856 -5.434 6.132 1.00 89.31 86 ILE A C 1
ATOM 695 O O . ILE A 1 86 ? -9.859 -4.206 6.101 1.00 89.31 86 ILE A O 1
ATOM 699 N N . GLU A 1 87 ? -9.113 -6.127 6.986 1.00 94.56 87 GLU A N 1
ATOM 700 C CA . GLU A 1 87 ? -8.216 -5.530 7.975 1.00 94.56 87 GLU A CA 1
ATOM 701 C C . GLU A 1 87 ? -6.749 -5.760 7.611 1.00 94.56 87 GLU A C 1
ATOM 703 O O . GLU A 1 87 ? -5.896 -4.939 7.946 1.00 94.56 87 GLU A O 1
ATOM 708 N N . GLN A 1 88 ? -6.449 -6.875 6.942 1.00 94.25 88 GLN A N 1
ATOM 709 C CA . GLN A 1 88 ? -5.093 -7.263 6.579 1.00 94.25 88 GLN A CA 1
ATOM 710 C C . GLN A 1 88 ? -5.001 -7.583 5.094 1.00 94.25 88 GLN A C 1
ATOM 712 O O . GLN A 1 88 ? -5.749 -8.420 4.582 1.00 94.25 88 GLN A O 1
ATOM 717 N N . LEU A 1 89 ? -4.052 -6.941 4.427 1.00 94.69 89 LEU A N 1
ATOM 718 C CA . LEU A 1 89 ? -3.793 -7.139 3.013 1.00 94.69 89 LEU A CA 1
ATOM 719 C C . LEU A 1 89 ? -2.312 -7.420 2.791 1.00 94.69 89 LEU A C 1
ATOM 721 O O . LEU A 1 89 ? -1.456 -6.588 3.081 1.00 94.69 89 LEU A O 1
ATOM 725 N N . HIS A 1 90 ? -2.016 -8.584 2.236 1.00 93.88 90 HIS A N 1
ATOM 726 C CA . HIS A 1 90 ? -0.692 -8.913 1.736 1.00 93.88 90 HIS A CA 1
ATOM 727 C C . HIS A 1 90 ? -0.724 -8.881 0.210 1.00 93.88 90 HIS A C 1
ATOM 729 O O . HIS A 1 90 ? -1.542 -9.544 -0.420 1.00 93.88 90 HIS A O 1
ATOM 735 N N . ILE A 1 91 ? 0.150 -8.081 -0.384 1.00 93.00 91 ILE A N 1
ATOM 736 C CA . ILE A 1 91 ? 0.353 -7.998 -1.822 1.00 93.00 91 ILE A CA 1
ATOM 737 C C . ILE A 1 91 ? 1.736 -8.559 -2.146 1.00 93.00 91 ILE A C 1
ATOM 739 O O . ILE A 1 91 ? 2.765 -8.084 -1.661 1.00 93.00 91 ILE A O 1
ATOM 743 N N . GLU A 1 92 ? 1.752 -9.583 -2.982 1.00 92.62 92 GLU A N 1
ATOM 744 C CA . GLU A 1 92 ? 2.932 -10.069 -3.682 1.00 92.62 92 GLU A CA 1
ATOM 745 C C . GLU A 1 92 ? 2.979 -9.380 -5.044 1.00 92.62 92 GLU A C 1
ATOM 747 O O . GLU A 1 92 ? 2.142 -9.647 -5.906 1.00 92.62 92 GLU A O 1
ATOM 752 N N . VAL A 1 93 ? 3.931 -8.470 -5.240 1.00 91.25 93 VAL A N 1
ATOM 753 C CA . VAL A 1 93 ? 4.155 -7.855 -6.552 1.00 91.25 93 VAL A CA 1
ATOM 754 C C . VAL A 1 93 ? 4.633 -8.941 -7.515 1.00 91.25 93 VAL A C 1
ATOM 756 O O . VAL A 1 93 ? 5.478 -9.774 -7.157 1.00 91.25 93 VAL A O 1
ATOM 759 N N . ASP A 1 94 ? 4.055 -8.987 -8.718 1.00 88.50 94 ASP A N 1
ATOM 760 C CA . ASP A 1 94 ? 4.407 -10.006 -9.704 1.00 88.50 94 ASP A CA 1
ATOM 761 C C . ASP A 1 94 ? 5.903 -9.901 -10.041 1.00 88.50 94 ASP A C 1
ATOM 763 O O . ASP A 1 94 ? 6.427 -8.880 -10.491 1.00 88.50 94 ASP A O 1
ATOM 767 N N . ARG A 1 95 ? 6.630 -11.002 -9.846 1.00 84.25 95 ARG A N 1
ATOM 768 C CA . ARG A 1 95 ? 8.068 -11.053 -10.130 1.00 84.25 95 ARG A CA 1
ATOM 769 C C . ARG A 1 95 ? 8.368 -10.821 -11.608 1.00 84.25 95 ARG A C 1
ATOM 771 O O . ARG A 1 95 ? 9.457 -10.350 -11.917 1.00 84.25 95 ARG A O 1
ATOM 778 N N . GLN A 1 96 ? 7.415 -11.097 -12.493 1.00 85.81 96 GLN A N 1
ATOM 779 C CA . GLN A 1 96 ? 7.510 -10.852 -13.933 1.00 85.81 96 GLN A CA 1
ATOM 780 C C . GLN A 1 96 ? 6.966 -9.480 -14.354 1.00 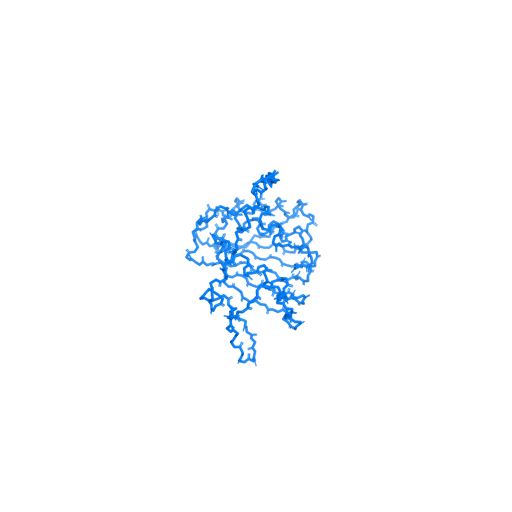85.81 96 GLN A C 1
ATOM 782 O O . GLN A 1 96 ? 6.989 -9.166 -15.540 1.00 85.81 96 GLN A O 1
ATOM 787 N N . GLU A 1 97 ? 6.495 -8.658 -13.409 1.00 83.88 97 GLU A N 1
ATOM 788 C CA . GLU A 1 97 ? 6.075 -7.282 -13.684 1.00 83.88 97 GLU A CA 1
ATOM 789 C C . GLU A 1 97 ? 7.189 -6.499 -14.389 1.00 83.88 97 GLU A C 1
ATOM 791 O O . GLU A 1 97 ? 8.369 -6.572 -14.028 1.00 83.88 97 GLU A O 1
ATOM 796 N N . THR A 1 98 ? 6.793 -5.715 -15.380 1.00 83.94 98 THR A N 1
ATOM 797 C CA . THR A 1 98 ? 7.659 -4.768 -16.084 1.00 83.94 98 THR A CA 1
ATOM 798 C C . THR A 1 98 ? 7.028 -3.380 -15.999 1.00 83.94 98 THR A C 1
ATOM 800 O O . THR A 1 98 ? 5.878 -3.261 -15.583 1.00 83.94 98 THR A O 1
ATOM 803 N N . MET A 1 99 ? 7.741 -2.334 -16.431 1.00 76.44 99 MET A N 1
ATOM 804 C CA . MET A 1 99 ? 7.227 -0.951 -16.441 1.00 76.44 99 MET A CA 1
ATOM 805 C C . MET A 1 99 ? 5.898 -0.766 -17.196 1.00 76.44 99 MET A C 1
ATOM 807 O O . MET A 1 99 ? 5.249 0.253 -16.998 1.00 76.44 99 MET A O 1
ATOM 811 N N . GLY A 1 100 ? 5.489 -1.750 -18.008 1.00 79.44 100 GLY A N 1
ATOM 812 C CA . GLY A 1 100 ? 4.104 -1.947 -18.424 1.00 79.44 100 GLY A CA 1
ATOM 813 C C . GLY A 1 100 ? 3.408 -0.705 -18.981 1.00 79.44 100 GLY A C 1
ATOM 814 O O . GLY A 1 100 ? 3.959 0.034 -19.795 1.00 79.44 100 GLY A O 1
ATOM 815 N N . GLU A 1 101 ? 2.156 -0.532 -18.579 1.00 83.75 101 GLU A N 1
ATOM 816 C CA . GLU A 1 101 ? 1.294 0.591 -18.925 1.00 83.75 101 GLU A CA 1
ATOM 817 C C . GLU A 1 101 ? 1.624 1.827 -18.072 1.00 83.75 101 GLU A C 1
ATOM 819 O O . GLU A 1 101 ? 1.918 1.726 -16.880 1.00 83.75 101 GLU A O 1
ATOM 824 N N . GLU A 1 102 ? 1.511 3.022 -18.660 1.00 85.81 102 GLU A N 1
ATOM 825 C CA . GLU A 1 102 ? 1.663 4.278 -17.921 1.00 85.81 102 GLU A CA 1
ATOM 826 C C . GLU A 1 102 ? 0.417 4.542 -17.061 1.00 85.81 102 GLU A C 1
ATOM 828 O O . GLU A 1 102 ? -0.588 5.097 -17.510 1.00 85.81 102 GLU A O 1
ATOM 833 N N . ILE A 1 103 ? 0.473 4.102 -15.804 1.00 87.25 103 ILE A N 1
ATOM 834 C CA . ILE A 1 103 ? -0.628 4.235 -14.848 1.00 87.25 103 ILE A CA 1
ATOM 835 C C . ILE A 1 103 ? -0.351 5.427 -13.936 1.00 87.25 103 ILE A C 1
ATOM 837 O O . ILE A 1 103 ? 0.533 5.396 -13.080 1.00 87.25 103 ILE A O 1
ATOM 841 N N . SER A 1 104 ? -1.131 6.490 -14.121 1.00 91.19 104 SER A N 1
ATOM 842 C CA . SER A 1 104 ? -0.998 7.716 -13.340 1.00 91.19 104 SER A CA 1
ATOM 843 C C . SER A 1 104 ? -1.615 7.597 -11.944 1.00 91.19 104 SER A C 1
ATOM 845 O O . SER A 1 104 ? -2.546 6.820 -11.706 1.00 91.19 104 SER A O 1
ATOM 847 N N . GLU A 1 105 ? -1.141 8.440 -11.023 1.00 92.44 105 GLU A N 1
ATOM 848 C CA . GLU A 1 105 ? -1.702 8.572 -9.673 1.00 92.44 105 GLU A CA 1
ATOM 849 C C . GLU A 1 105 ? -3.215 8.846 -9.707 1.00 92.44 105 GLU A C 1
ATOM 851 O O . GLU A 1 105 ? -3.960 8.240 -8.945 1.00 92.44 105 GLU A O 1
ATOM 856 N N . ALA A 1 106 ? -3.692 9.674 -10.644 1.00 91.62 106 ALA A N 1
ATOM 857 C CA . ALA A 1 106 ? -5.111 10.014 -10.775 1.00 91.62 106 ALA A CA 1
ATOM 858 C C . ALA A 1 106 ? -6.002 8.800 -11.106 1.00 91.62 106 ALA A C 1
ATOM 860 O O . ALA A 1 106 ? -7.138 8.720 -10.637 1.00 91.62 106 ALA A O 1
ATOM 861 N N . ILE A 1 107 ? -5.500 7.840 -11.893 1.00 88.19 107 ILE A N 1
ATOM 862 C CA . ILE A 1 107 ? -6.237 6.607 -12.219 1.00 88.19 107 ILE A CA 1
ATOM 863 C C . ILE A 1 107 ? -6.362 5.724 -10.974 1.00 88.19 107 ILE A C 1
ATOM 865 O O . ILE A 1 107 ? -7.447 5.215 -10.677 1.00 88.19 107 ILE A O 1
ATOM 869 N N . LEU A 1 108 ? -5.263 5.563 -10.232 1.00 89.31 108 LEU A N 1
ATOM 870 C CA . LEU A 1 108 ? -5.248 4.814 -8.975 1.00 89.31 108 LEU A CA 1
ATOM 871 C C . LEU A 1 108 ? -6.162 5.454 -7.928 1.00 89.31 108 LEU A C 1
ATOM 873 O O . LEU A 1 108 ? -6.962 4.759 -7.299 1.00 89.31 108 LEU A O 1
ATOM 877 N N . ASP A 1 109 ? -6.084 6.774 -7.794 1.00 92.31 109 ASP A N 1
ATOM 878 C CA . ASP A 1 109 ? -6.867 7.568 -6.856 1.00 92.31 109 ASP A CA 1
ATOM 879 C C . ASP A 1 109 ? -8.375 7.431 -7.108 1.00 92.31 109 ASP A C 1
ATOM 881 O O . ASP A 1 109 ? -9.137 7.084 -6.200 1.00 92.31 109 ASP A O 1
ATOM 885 N N . ALA A 1 110 ? -8.800 7.585 -8.368 1.00 88.62 110 ALA A N 1
ATOM 886 C CA . ALA A 1 110 ? -10.191 7.408 -8.780 1.00 88.62 110 ALA A CA 1
ATOM 887 C C . ALA A 1 110 ? -10.702 5.973 -8.547 1.00 88.62 110 ALA A C 1
ATOM 889 O O . ALA A 1 110 ? -11.881 5.756 -8.251 1.00 88.62 110 ALA A O 1
ATOM 890 N N . GLY A 1 111 ? -9.825 4.974 -8.675 1.00 84.06 111 GLY A N 1
ATOM 891 C CA . GLY A 1 111 ? -10.160 3.570 -8.449 1.00 84.06 111 GLY A CA 1
ATOM 892 C C . GLY A 1 111 ? -10.210 3.157 -6.972 1.00 84.06 111 GLY A C 1
ATOM 893 O O . GLY A 1 111 ? -10.803 2.107 -6.671 1.00 84.06 111 GLY A O 1
ATOM 894 N N . MET A 1 112 ? -9.625 3.966 -6.080 1.00 86.25 112 MET A N 1
ATOM 895 C CA . MET A 1 112 ? -9.466 3.723 -4.645 1.00 86.25 112 MET A CA 1
ATOM 896 C C . MET A 1 112 ? -10.204 4.786 -3.808 1.00 86.25 112 MET A C 1
ATOM 898 O O . MET A 1 112 ? -9.573 5.650 -3.194 1.00 86.25 112 MET A O 1
ATOM 902 N N . PRO A 1 113 ? -11.550 4.748 -3.760 1.00 84.38 113 PRO A N 1
ATOM 903 C CA . PRO A 1 113 ? -12.319 5.657 -2.913 1.00 84.38 113 PRO A CA 1
ATOM 904 C C . PRO A 1 113 ? -11.995 5.416 -1.435 1.00 84.38 113 PRO A C 1
ATOM 906 O O . PRO A 1 113 ? -11.733 4.277 -1.044 1.00 84.38 113 PRO A O 1
ATOM 909 N N . ASP A 1 114 ? -12.066 6.452 -0.604 1.00 83.44 114 ASP A N 1
ATOM 910 C CA . ASP A 1 114 ? -11.609 6.422 0.797 1.00 83.44 114 ASP A CA 1
ATOM 911 C C . ASP A 1 114 ? -12.234 5.267 1.601 1.00 83.44 114 ASP A C 1
ATOM 913 O O . ASP A 1 114 ? -11.562 4.533 2.330 1.00 83.44 114 ASP A O 1
ATOM 917 N N . ASP A 1 115 ? -13.521 5.004 1.365 1.00 84.69 115 ASP A N 1
ATOM 918 C CA . ASP A 1 115 ? -14.262 3.912 1.997 1.00 84.69 115 ASP A CA 1
ATOM 919 C C . ASP A 1 115 ? -13.733 2.503 1.680 1.00 84.69 115 ASP A C 1
ATOM 921 O O . ASP A 1 115 ? -14.045 1.564 2.415 1.00 84.69 115 ASP A O 1
ATOM 925 N N . SER A 1 116 ? -12.967 2.329 0.599 1.00 84.38 116 SER A N 1
ATOM 926 C CA . SER A 1 116 ? -12.450 1.021 0.167 1.00 84.38 116 SER A CA 1
ATOM 927 C C . SER A 1 116 ? -11.220 0.554 0.943 1.00 84.38 116 SER A C 1
ATOM 929 O O . SER A 1 116 ? -10.942 -0.642 0.965 1.00 84.38 116 SER A O 1
ATOM 931 N N . VAL A 1 117 ? -10.509 1.476 1.596 1.00 91.56 117 VAL A N 1
ATOM 932 C CA . VAL A 1 117 ? -9.277 1.184 2.348 1.00 91.56 117 VAL A CA 1
ATOM 933 C C . VAL A 1 117 ? -9.354 1.588 3.815 1.00 91.56 117 VAL A C 1
ATOM 935 O O . VAL A 1 117 ? -8.467 1.235 4.587 1.00 91.56 117 VAL A O 1
ATOM 938 N N . LYS A 1 118 ? -10.429 2.262 4.244 1.00 91.38 118 LYS A N 1
ATOM 939 C CA . LYS A 1 118 ? -10.577 2.745 5.626 1.00 91.38 118 LYS A CA 1
ATOM 940 C C . LYS A 1 118 ? -10.465 1.668 6.704 1.00 91.38 118 LYS A C 1
ATOM 942 O O . LYS A 1 118 ? -10.150 2.002 7.840 1.00 91.38 118 LYS A O 1
ATOM 947 N N . THR A 1 119 ? -10.764 0.404 6.394 1.00 93.19 119 THR A N 1
ATOM 948 C CA . THR A 1 119 ? -10.717 -0.700 7.369 1.00 93.19 119 THR A CA 1
ATOM 949 C C . THR A 1 119 ? -9.365 -1.395 7.434 1.00 93.19 119 THR A C 1
ATOM 951 O O . THR A 1 119 ? -9.139 -2.170 8.363 1.00 93.19 119 THR A O 1
ATOM 954 N N . LEU A 1 120 ? -8.467 -1.120 6.481 1.00 95.81 120 LEU A N 1
ATOM 955 C CA . LEU A 1 120 ? -7.136 -1.710 6.460 1.00 95.81 120 LEU A CA 1
ATOM 956 C C . LEU A 1 120 ? -6.338 -1.215 7.662 1.00 95.81 120 LEU A C 1
ATOM 958 O O . LEU A 1 120 ? -6.139 -0.018 7.848 1.00 95.81 120 LEU A O 1
ATOM 962 N N . LYS A 1 121 ? -5.865 -2.171 8.456 1.00 97.19 121 LYS A N 1
ATOM 963 C CA . LYS A 1 121 ? -4.992 -1.951 9.609 1.00 97.19 121 LYS A CA 1
ATOM 964 C C . LYS A 1 121 ? -3.560 -2.341 9.299 1.00 97.19 121 LYS A C 1
ATOM 966 O O . LYS A 1 121 ? -2.634 -1.671 9.740 1.00 97.19 121 LYS A O 1
ATOM 971 N N . ARG A 1 122 ? -3.369 -3.434 8.558 1.00 97.75 122 ARG A N 1
ATOM 972 C CA . ARG A 1 122 ? -2.044 -3.960 8.219 1.00 97.75 122 ARG A CA 1
ATOM 973 C C . ARG A 1 122 ? -1.938 -4.216 6.730 1.00 97.75 122 ARG A C 1
ATOM 975 O O . ARG A 1 122 ? -2.740 -4.970 6.179 1.00 97.75 122 ARG A O 1
ATOM 982 N N . VAL A 1 123 ? -0.935 -3.620 6.102 1.00 97.94 123 VAL A N 1
ATOM 983 C CA . VAL A 1 123 ? -0.631 -3.856 4.692 1.00 97.94 123 VAL A CA 1
ATOM 984 C C . VAL A 1 123 ? 0.829 -4.250 4.539 1.00 97.94 123 VAL A C 1
ATOM 986 O O . VAL A 1 123 ? 1.712 -3.622 5.117 1.00 97.94 123 VAL A O 1
ATOM 989 N N . MET A 1 124 ? 1.074 -5.297 3.758 1.00 97.12 124 MET A N 1
ATOM 990 C CA . MET A 1 124 ? 2.411 -5.780 3.434 1.00 97.12 124 MET A CA 1
ATOM 991 C C . MET A 1 124 ? 2.554 -5.872 1.918 1.00 97.12 124 MET A C 1
ATOM 993 O O . MET A 1 124 ? 1.817 -6.623 1.287 1.00 97.12 124 MET A O 1
ATOM 997 N N . LEU A 1 125 ? 3.495 -5.131 1.339 1.00 97.12 125 LEU A N 1
ATOM 998 C CA . LEU A 1 125 ? 3.930 -5.279 -0.049 1.00 97.12 125 LEU A CA 1
ATOM 999 C C . LEU A 1 125 ? 5.231 -6.080 -0.076 1.00 97.12 125 LEU A C 1
ATOM 1001 O O . LEU A 1 125 ? 6.175 -5.758 0.640 1.00 97.12 125 LEU A O 1
ATOM 1005 N N . THR A 1 126 ? 5.291 -7.112 -0.909 1.00 93.81 126 THR A N 1
ATOM 1006 C CA . THR A 1 126 ? 6.471 -7.970 -1.085 1.00 93.81 126 THR A CA 1
ATOM 1007 C C . THR A 1 126 ? 6.916 -8.000 -2.530 1.00 93.81 126 THR A C 1
ATOM 1009 O O . THR A 1 126 ? 6.078 -7.951 -3.423 1.00 93.81 126 THR A O 1
ATOM 1012 N N . PHE A 1 127 ? 8.230 -8.122 -2.739 1.00 92.88 127 PHE A N 1
ATOM 1013 C CA . PHE A 1 127 ? 8.863 -8.062 -4.060 1.00 92.88 127 PHE A CA 1
ATOM 1014 C C . PHE A 1 127 ? 8.633 -6.727 -4.783 1.00 92.88 127 PHE A C 1
ATOM 1016 O O . PHE A 1 127 ? 8.608 -6.696 -6.008 1.00 92.88 127 PHE A O 1
ATOM 1023 N N . ALA A 1 128 ? 8.489 -5.636 -4.025 1.00 94.06 128 ALA A N 1
ATOM 1024 C CA . ALA A 1 128 ? 8.244 -4.310 -4.576 1.00 94.06 128 ALA A CA 1
ATOM 1025 C C . ALA A 1 128 ? 9.441 -3.835 -5.409 1.00 94.06 128 ALA A C 1
ATOM 1027 O O . ALA A 1 128 ? 10.568 -3.788 -4.909 1.00 94.06 128 ALA A O 1
ATOM 1028 N N . LYS A 1 129 ? 9.214 -3.481 -6.673 1.00 92.19 129 LYS A N 1
ATOM 1029 C CA . LYS A 1 129 ? 10.257 -2.975 -7.575 1.00 92.19 129 LYS A CA 1
ATOM 1030 C C . LYS A 1 129 ? 10.360 -1.454 -7.522 1.00 92.19 129 LYS A C 1
ATOM 1032 O O . LYS A 1 129 ? 11.330 -0.906 -8.048 1.00 92.19 129 LYS A O 1
ATOM 1037 N N . CYS A 1 130 ? 9.428 -0.786 -6.839 1.00 92.62 130 CYS A N 1
ATOM 1038 C CA . CYS A 1 130 ? 9.322 0.672 -6.778 1.00 92.62 130 CYS A CA 1
ATOM 1039 C C . CYS A 1 130 ? 9.118 1.304 -8.158 1.00 92.62 130 CYS A C 1
ATOM 1041 O O . CYS A 1 130 ? 9.640 2.387 -8.437 1.00 92.62 130 CYS A O 1
ATOM 1043 N N . PHE A 1 131 ? 8.338 0.653 -9.021 1.00 92.81 131 PHE A N 1
ATOM 1044 C CA . PHE A 1 131 ? 7.798 1.325 -10.194 1.00 92.81 131 PHE A CA 1
ATOM 1045 C C . PHE A 1 131 ? 6.816 2.437 -9.789 1.00 92.81 131 PHE A C 1
ATOM 1047 O O . PHE A 1 131 ? 6.257 2.401 -8.686 1.00 92.81 131 PHE A O 1
ATOM 1054 N N . PRO A 1 132 ? 6.587 3.447 -10.653 1.00 92.94 132 PRO A N 1
ATOM 1055 C CA . PRO A 1 132 ? 5.779 4.610 -10.290 1.00 92.94 132 PRO A CA 1
ATOM 1056 C C . PRO A 1 132 ? 4.387 4.245 -9.764 1.00 92.94 132 PRO A C 1
ATOM 1058 O O . PRO A 1 132 ? 3.947 4.797 -8.760 1.00 92.94 132 PRO A O 1
ATOM 1061 N N . SER A 1 133 ? 3.720 3.262 -10.373 1.00 93.06 133 SER A N 1
ATOM 1062 C CA . SER A 1 133 ? 2.394 2.787 -9.960 1.00 93.06 133 SER A CA 1
ATOM 1063 C C . SER A 1 133 ? 2.383 2.133 -8.572 1.00 93.06 133 SER A C 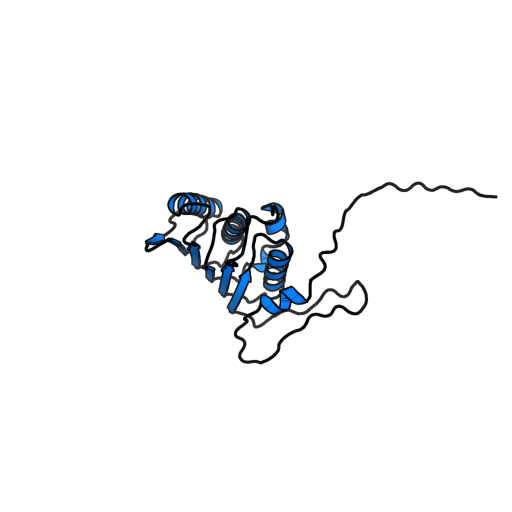1
ATOM 1065 O O . SER A 1 133 ? 1.460 2.383 -7.794 1.00 93.06 133 SER A O 1
ATOM 1067 N N . GLU A 1 134 ? 3.415 1.363 -8.214 1.00 94.75 134 GLU A N 1
ATOM 1068 C CA . GLU A 1 134 ? 3.587 0.832 -6.853 1.00 94.75 134 GLU A CA 1
ATOM 1069 C C . GLU A 1 134 ? 3.776 1.967 -5.837 1.00 94.75 134 GLU A C 1
ATOM 1071 O O . GLU A 1 134 ? 3.165 1.971 -4.764 1.00 94.75 134 GLU A O 1
ATOM 1076 N N . MET A 1 135 ? 4.607 2.958 -6.178 1.00 95.00 135 MET A N 1
ATOM 1077 C CA . MET A 1 135 ? 4.879 4.103 -5.307 1.00 95.00 135 MET A CA 1
ATOM 1078 C C . MET A 1 135 ? 3.630 4.962 -5.097 1.00 95.00 135 MET A C 1
ATOM 1080 O O . MET A 1 135 ? 3.323 5.324 -3.958 1.00 95.00 135 MET A O 1
ATOM 1084 N N . PHE A 1 136 ? 2.867 5.231 -6.160 1.00 95.44 136 PHE A N 1
ATOM 1085 C CA . PHE A 1 136 ? 1.581 5.924 -6.073 1.00 95.44 136 PHE A CA 1
ATOM 1086 C C . PHE A 1 136 ? 0.587 5.156 -5.206 1.00 95.44 136 PHE A C 1
ATOM 1088 O O . PHE A 1 136 ? -0.101 5.765 -4.390 1.00 95.44 136 PHE A O 1
ATOM 1095 N N . PHE A 1 137 ? 0.537 3.827 -5.315 1.00 95.88 137 PHE A N 1
ATOM 1096 C CA . PHE A 1 137 ? -0.313 3.017 -4.448 1.00 95.88 137 PHE A CA 1
ATOM 1097 C C . PHE A 1 137 ? 0.059 3.173 -2.968 1.00 95.88 137 PHE A C 1
ATOM 1099 O O . PHE A 1 137 ? -0.822 3.417 -2.144 1.00 95.88 137 PHE A O 1
ATOM 1106 N N . VAL A 1 138 ? 1.349 3.098 -2.623 1.00 96.94 138 VAL A N 1
ATOM 1107 C CA . VAL A 1 138 ? 1.821 3.308 -1.242 1.00 96.94 138 VAL A CA 1
ATOM 1108 C C . VAL A 1 138 ? 1.477 4.713 -0.740 1.00 96.94 138 VAL A C 1
ATOM 1110 O O . VAL A 1 138 ? 0.961 4.858 0.371 1.00 96.94 138 VAL A O 1
ATOM 1113 N N . LYS A 1 139 ? 1.710 5.741 -1.562 1.00 96.88 139 LYS A N 1
ATOM 1114 C CA . LYS A 1 139 ? 1.367 7.134 -1.248 1.00 96.88 139 LYS A CA 1
ATOM 1115 C C . LYS A 1 139 ? -0.127 7.289 -0.949 1.00 96.88 139 LYS A C 1
ATOM 1117 O O . LYS A 1 139 ? -0.499 7.809 0.101 1.00 96.88 139 LYS A O 1
ATOM 1122 N N . LEU A 1 140 ? -0.983 6.787 -1.838 1.00 95.81 140 LEU A N 1
ATOM 1123 C CA . LEU A 1 140 ? -2.436 6.855 -1.683 1.00 95.81 140 LEU A CA 1
ATOM 1124 C C . LEU A 1 140 ? -2.922 6.055 -0.473 1.00 95.81 140 LEU A C 1
ATOM 1126 O O . LEU A 1 140 ? -3.848 6.481 0.215 1.00 95.81 140 LEU A O 1
ATOM 1130 N N . LEU A 1 141 ? -2.301 4.910 -0.183 1.00 95.81 141 LEU A N 1
ATOM 1131 C CA . LEU A 1 141 ? -2.642 4.104 0.982 1.00 95.81 141 LEU A CA 1
ATOM 1132 C C . LEU A 1 141 ? -2.374 4.874 2.279 1.00 95.81 141 LEU A C 1
ATOM 1134 O O . LEU A 1 141 ? -3.242 4.908 3.146 1.00 95.81 141 LEU A O 1
ATOM 1138 N N . LEU A 1 142 ? -1.214 5.523 2.398 1.00 95.88 142 LEU A N 1
ATOM 1139 C CA . LEU A 1 142 ? -0.884 6.350 3.563 1.00 95.88 142 LEU A CA 1
ATOM 1140 C C . LEU A 1 142 ? -1.851 7.525 3.729 1.00 95.88 142 LEU A C 1
ATOM 1142 O O . LEU A 1 142 ? -2.214 7.843 4.859 1.00 95.88 142 LEU A O 1
ATOM 1146 N N . ALA A 1 143 ? -2.279 8.134 2.620 1.00 94.75 143 ALA A N 1
ATOM 1147 C CA . ALA A 1 143 ? -3.202 9.264 2.624 1.00 94.75 143 ALA A CA 1
ATOM 1148 C C . ALA A 1 143 ? -4.651 8.871 2.969 1.00 94.75 143 ALA A C 1
ATOM 1150 O O . ALA A 1 143 ? -5.347 9.631 3.640 1.00 94.75 143 ALA A O 1
ATOM 1151 N N . LYS A 1 144 ? -5.120 7.699 2.518 1.00 94.62 144 LYS A N 1
ATOM 1152 C CA . LYS A 1 144 ? -6.545 7.318 2.587 1.00 94.62 144 LYS A CA 1
ATOM 1153 C C . LYS A 1 144 ? -6.888 6.254 3.625 1.00 94.62 144 LYS A C 1
ATOM 1155 O O . LYS A 1 144 ? -8.031 6.191 4.077 1.00 94.62 144 LYS A O 1
ATOM 1160 N N . ALA A 1 145 ? -5.952 5.385 4.005 1.00 94.12 145 ALA A N 1
ATOM 1161 C CA . ALA A 1 145 ? -6.218 4.313 4.962 1.00 94.12 145 ALA A CA 1
ATOM 1162 C C . ALA A 1 145 ? -6.164 4.847 6.402 1.00 94.12 145 ALA A C 1
ATOM 1164 O O . ALA A 1 145 ? -5.180 4.697 7.120 1.00 94.12 145 ALA A O 1
ATOM 1165 N N . THR A 1 146 ? -7.254 5.469 6.849 1.00 93.12 146 THR A N 1
ATOM 1166 C CA . THR A 1 146 ? -7.314 6.154 8.152 1.00 93.12 146 THR A CA 1
ATOM 1167 C C . THR A 1 146 ? -7.132 5.235 9.365 1.00 93.12 146 THR A C 1
ATOM 1169 O O . THR A 1 146 ? -6.770 5.719 10.434 1.00 93.12 146 THR A O 1
ATOM 1172 N N . SER A 1 147 ? -7.388 3.928 9.230 1.00 95.56 147 SER A N 1
ATOM 1173 C CA . SER A 1 147 ? -7.183 2.938 10.305 1.00 95.56 147 SER A CA 1
ATOM 1174 C C . SER A 1 147 ? -5.840 2.210 10.219 1.00 95.56 147 SER A C 1
ATOM 1176 O O . SER A 1 147 ? -5.648 1.219 10.923 1.00 95.56 147 SER A O 1
ATOM 1178 N N . LEU A 1 148 ? -4.931 2.648 9.345 1.00 97.19 148 LEU A N 1
ATOM 1179 C CA . LEU A 1 148 ? -3.676 1.950 9.103 1.00 97.19 148 LEU A CA 1
ATOM 1180 C C . LEU A 1 148 ? -2.772 2.020 10.341 1.00 97.19 148 LEU A C 1
ATOM 1182 O O . LEU A 1 148 ? -2.311 3.082 10.751 1.00 97.19 148 LEU A O 1
ATOM 1186 N N . GLU A 1 149 ? -2.504 0.858 10.926 1.00 97.38 149 GLU A N 1
ATOM 1187 C CA . GLU A 1 149 ? -1.619 0.680 12.076 1.00 97.38 149 GLU A CA 1
ATOM 1188 C C . GLU A 1 149 ? -0.195 0.361 11.609 1.00 97.38 149 GLU A C 1
ATOM 1190 O O . GLU A 1 149 ? 0.780 0.841 12.190 1.00 97.38 149 GLU A O 1
ATOM 1195 N N . SER A 1 150 ? -0.063 -0.447 10.550 1.00 97.31 150 SER A N 1
ATOM 1196 C CA . SER A 1 150 ? 1.227 -0.887 10.027 1.00 97.31 150 SER A CA 1
ATOM 1197 C C . SER A 1 150 ? 1.234 -1.029 8.506 1.00 97.31 150 SER A C 1
ATOM 1199 O O . SER A 1 150 ? 0.338 -1.630 7.912 1.00 97.31 150 SER A O 1
ATOM 1201 N N . LEU A 1 151 ? 2.297 -0.510 7.899 1.00 98.12 151 LEU A N 1
ATOM 1202 C CA . LEU A 1 151 ? 2.659 -0.698 6.504 1.00 98.12 151 LEU A CA 1
ATOM 1203 C C . LEU A 1 151 ? 4.073 -1.273 6.426 1.00 98.12 151 LEU A C 1
ATOM 1205 O O . LEU A 1 151 ? 5.000 -0.738 7.032 1.00 98.12 151 LEU A O 1
ATOM 1209 N N . GLN A 1 152 ? 4.240 -2.346 5.665 1.00 97.38 152 GLN A N 1
ATOM 1210 C CA . GLN A 1 152 ? 5.541 -2.941 5.387 1.00 97.38 152 GLN A CA 1
ATOM 1211 C C . GLN A 1 152 ? 5.757 -3.034 3.882 1.00 97.38 152 GLN A C 1
ATOM 1213 O O . GLN A 1 152 ? 4.877 -3.499 3.159 1.00 97.38 152 GLN A O 1
ATOM 1218 N N . VAL A 1 153 ? 6.926 -2.609 3.411 1.00 97.06 153 VAL A N 1
ATOM 1219 C CA . VAL A 1 153 ? 7.324 -2.711 2.001 1.00 97.06 153 VAL A CA 1
ATOM 1220 C C . VAL A 1 153 ? 8.645 -3.462 1.925 1.00 97.06 153 VAL A C 1
ATOM 1222 O O . VAL A 1 153 ? 9.668 -2.975 2.392 1.00 97.06 153 VAL A O 1
ATOM 1225 N N . MET A 1 154 ? 8.638 -4.658 1.344 1.00 94.94 154 MET A N 1
ATOM 1226 C CA . MET A 1 154 ? 9.845 -5.439 1.084 1.00 94.94 154 MET A CA 1
ATOM 1227 C C . MET A 1 154 ? 10.257 -5.271 -0.374 1.00 94.94 154 MET A C 1
ATOM 1229 O O . MET A 1 154 ? 9.586 -5.772 -1.282 1.00 94.94 154 MET A O 1
ATOM 1233 N N . LEU A 1 155 ? 11.367 -4.569 -0.568 1.00 92.88 155 LEU A N 1
ATOM 1234 C CA . LEU A 1 155 ? 11.948 -4.272 -1.865 1.00 92.88 155 LEU A CA 1
ATOM 1235 C C . LEU A 1 155 ? 12.502 -5.538 -2.516 1.00 92.88 155 LEU A C 1
ATOM 1237 O O . LEU A 1 155 ? 13.096 -6.402 -1.863 1.00 92.88 155 LEU A O 1
ATOM 1241 N N . TYR A 1 156 ? 12.317 -5.633 -3.825 1.00 90.06 156 TYR A N 1
ATOM 1242 C CA . TYR A 1 156 ? 12.998 -6.605 -4.656 1.00 90.06 156 TYR A CA 1
ATOM 1243 C C . TYR A 1 156 ? 14.485 -6.256 -4.758 1.00 90.06 156 TYR A C 1
ATOM 1245 O O . TYR A 1 156 ? 14.869 -5.092 -4.712 1.00 90.06 156 TYR A O 1
ATOM 1253 N N . TRP A 1 157 ? 15.335 -7.271 -4.895 1.00 81.31 157 TRP A N 1
ATOM 1254 C CA . TRP A 1 157 ? 16.785 -7.078 -4.973 1.00 81.31 157 TRP A CA 1
ATOM 1255 C C . TRP A 1 157 ? 17.218 -6.340 -6.253 1.00 81.31 157 TRP A C 1
ATOM 1257 O O . TRP A 1 157 ? 18.231 -5.650 -6.229 1.00 81.31 157 TRP A O 1
ATOM 1267 N N . GLU A 1 158 ? 16.425 -6.424 -7.326 1.00 79.12 158 GLU A N 1
ATOM 1268 C CA . GLU A 1 158 ? 16.562 -5.622 -8.554 1.00 79.12 158 GLU A CA 1
ATOM 1269 C C . GLU A 1 158 ? 15.512 -4.495 -8.611 1.00 79.12 158 GLU A C 1
ATOM 1271 O O . GLU A 1 158 ? 14.874 -4.282 -9.643 1.00 79.12 158 GLU A O 1
ATOM 1276 N N . SER A 1 159 ? 15.241 -3.808 -7.494 1.00 78.38 159 SER A N 1
ATOM 1277 C CA . SER A 1 159 ? 14.318 -2.667 -7.510 1.00 78.38 159 SER A CA 1
ATOM 1278 C C . SER A 1 159 ? 14.830 -1.560 -8.438 1.00 78.38 159 SER A C 1
ATOM 1280 O O . SER A 1 159 ? 16.027 -1.279 -8.499 1.00 78.38 159 SER A O 1
ATOM 1282 N N . MET A 1 160 ? 13.915 -0.905 -9.156 1.00 81.31 160 MET A N 1
ATOM 1283 C CA . MET A 1 160 ? 14.246 0.196 -10.068 1.00 81.31 160 MET A CA 1
ATOM 1284 C C . MET A 1 160 ? 14.841 1.386 -9.315 1.00 81.31 160 MET A C 1
ATOM 1286 O O . MET A 1 160 ? 15.719 2.084 -9.818 1.00 81.31 160 MET A O 1
ATOM 1290 N N . MET A 1 161 ? 14.342 1.610 -8.102 1.00 82.38 161 MET A N 1
ATOM 1291 C CA . MET A 1 161 ? 14.846 2.617 -7.186 1.00 82.38 161 MET A CA 1
ATOM 1292 C C . MET A 1 161 ? 15.719 1.940 -6.125 1.00 82.38 161 MET A C 1
ATOM 1294 O O . MET A 1 161 ? 15.257 0.970 -5.514 1.00 82.38 161 MET A O 1
ATOM 1298 N N . PRO A 1 162 ? 16.948 2.420 -5.864 1.00 83.69 162 PRO A N 1
ATOM 1299 C CA . PRO A 1 162 ? 17.738 1.889 -4.765 1.00 83.69 162 PRO A CA 1
ATOM 1300 C C . PRO A 1 162 ? 17.062 2.183 -3.416 1.00 83.69 162 PRO A C 1
ATOM 1302 O O . PRO A 1 162 ? 16.247 3.101 -3.277 1.00 83.69 162 PRO A O 1
ATOM 1305 N N . SER A 1 163 ? 17.361 1.359 -2.405 1.00 84.62 163 SER A N 1
ATOM 1306 C CA . SER A 1 163 ? 16.633 1.412 -1.132 1.00 84.62 163 SER A CA 1
ATOM 1307 C C . SER A 1 163 ? 16.700 2.765 -0.407 1.00 84.62 163 SER A C 1
ATOM 1309 O O . SER A 1 163 ? 15.668 3.147 0.150 1.00 84.62 163 SER A O 1
ATOM 1311 N N . PRO A 1 164 ? 17.819 3.523 -0.398 1.00 86.94 164 PRO A N 1
ATOM 1312 C CA . PRO A 1 164 ? 17.866 4.828 0.261 1.00 86.94 164 PRO A CA 1
ATOM 1313 C C . PRO A 1 164 ? 16.922 5.849 -0.383 1.00 86.94 164 PRO A C 1
ATOM 1315 O O . PRO A 1 164 ? 16.182 6.531 0.324 1.00 86.94 164 PRO A O 1
ATOM 1318 N N . GLU A 1 165 ? 16.891 5.919 -1.712 1.00 90.06 165 GLU A N 1
ATOM 1319 C CA . GLU A 1 165 ? 16.028 6.821 -2.475 1.00 90.06 165 GLU A CA 1
ATOM 1320 C C . GLU A 1 165 ? 14.551 6.479 -2.266 1.00 90.06 165 GLU A C 1
ATOM 1322 O O . GLU A 1 165 ? 13.736 7.376 -2.029 1.00 90.06 165 GLU A O 1
ATOM 1327 N N . ALA A 1 166 ? 14.215 5.184 -2.258 1.00 90.19 166 ALA A N 1
ATOM 1328 C CA . ALA A 1 166 ? 12.863 4.726 -1.949 1.00 90.19 166 ALA A CA 1
ATOM 1329 C C . ALA A 1 166 ? 12.452 5.136 -0.528 1.00 90.19 166 ALA A C 1
ATOM 1331 O O . ALA A 1 166 ? 11.355 5.652 -0.323 1.00 90.19 166 ALA A O 1
ATOM 1332 N N . CYS A 1 167 ? 13.349 4.983 0.453 1.00 91.31 167 CYS A N 1
ATOM 1333 C CA . CYS A 1 167 ? 13.094 5.401 1.831 1.00 91.31 167 CYS A CA 1
ATOM 1334 C C . CYS A 1 167 ? 12.863 6.915 1.953 1.00 91.31 167 CYS A C 1
ATOM 1336 O O . CYS A 1 167 ? 11.967 7.321 2.691 1.00 91.31 167 CYS A O 1
ATOM 1338 N N . ILE A 1 168 ? 13.619 7.745 1.225 1.00 92.62 168 ILE A N 1
ATOM 1339 C CA . ILE A 1 168 ? 13.426 9.207 1.213 1.00 92.62 168 ILE A CA 1
ATOM 1340 C C . ILE A 1 168 ? 12.028 9.554 0.690 1.00 92.62 168 ILE A C 1
ATOM 1342 O O . ILE A 1 168 ? 11.304 10.316 1.331 1.00 92.62 168 ILE A O 1
ATOM 1346 N N . GLN A 1 169 ? 11.615 8.957 -0.430 1.00 94.44 169 GLN A N 1
ATOM 1347 C CA . GLN A 1 169 ? 10.281 9.175 -0.999 1.00 94.44 169 GLN A CA 1
ATOM 1348 C C . GLN A 1 169 ? 9.174 8.712 -0.045 1.00 94.44 169 GLN A C 1
ATOM 1350 O O . GLN A 1 169 ? 8.212 9.435 0.205 1.00 94.44 169 GLN A O 1
ATOM 1355 N N . PHE A 1 170 ? 9.330 7.536 0.561 1.00 95.62 170 PHE A N 1
ATOM 1356 C CA . PHE A 1 170 ? 8.373 7.019 1.534 1.00 95.62 170 PHE A CA 1
ATOM 1357 C C . PHE A 1 170 ? 8.268 7.880 2.798 1.00 95.62 170 PHE A C 1
ATOM 1359 O O . PHE A 1 170 ? 7.167 8.029 3.332 1.00 95.62 170 PHE A O 1
ATOM 1366 N N . ALA A 1 171 ? 9.369 8.484 3.251 1.00 94.25 171 ALA A N 1
ATOM 1367 C CA . ALA A 1 171 ? 9.350 9.449 4.347 1.00 94.25 171 ALA A CA 1
ATOM 1368 C C . ALA A 1 171 ? 8.552 10.706 3.975 1.00 94.25 171 ALA A C 1
ATOM 1370 O O . ALA A 1 171 ? 7.700 11.134 4.753 1.00 94.25 171 ALA A O 1
ATOM 1371 N N . MET A 1 172 ? 8.750 11.240 2.764 1.00 95.38 172 MET A N 1
ATOM 1372 C CA . MET A 1 172 ? 7.955 12.365 2.257 1.00 95.38 172 MET A CA 1
ATOM 1373 C C . MET A 1 172 ? 6.463 12.023 2.229 1.00 95.38 172 MET A C 1
ATOM 1375 O O . MET A 1 172 ? 5.661 12.757 2.796 1.00 95.38 172 MET A O 1
ATOM 1379 N N . TYR A 1 173 ? 6.083 10.868 1.672 1.00 95.88 173 TYR A N 1
ATOM 1380 C CA . TYR A 1 173 ? 4.672 10.465 1.592 1.00 95.88 173 TYR A CA 1
ATOM 1381 C C . TYR A 1 173 ? 4.031 10.300 2.968 1.00 95.88 173 TYR A C 1
ATOM 1383 O O . TYR A 1 173 ? 2.888 10.704 3.176 1.00 95.88 173 TYR A O 1
ATOM 1391 N N . LYS A 1 174 ? 4.761 9.708 3.918 1.00 94.31 174 LYS A N 1
ATOM 1392 C CA . LYS A 1 174 ? 4.282 9.541 5.290 1.00 94.31 174 LYS A CA 1
ATOM 1393 C C . LYS A 1 174 ? 4.044 10.890 5.971 1.00 94.31 174 LYS A C 1
ATOM 1395 O O . LYS A 1 174 ? 3.032 11.039 6.658 1.00 94.31 174 LYS A O 1
ATOM 1400 N N . ASN A 1 175 ? 4.949 11.844 5.758 1.00 94.00 175 ASN A N 1
ATOM 1401 C CA . ASN A 1 175 ? 4.864 13.192 6.312 1.00 94.00 175 ASN A CA 1
ATOM 1402 C C . ASN A 1 175 ? 3.732 14.004 5.688 1.00 94.00 175 ASN A C 1
ATOM 1404 O O . ASN A 1 175 ? 2.925 14.567 6.426 1.00 94.00 175 ASN A O 1
ATOM 1408 N N . ASP A 1 176 ? 3.605 13.980 4.364 1.00 94.06 176 ASP A N 1
ATOM 1409 C CA . ASP A 1 176 ? 2.528 14.660 3.640 1.00 94.06 176 ASP A CA 1
ATOM 1410 C C . ASP A 1 176 ? 1.145 14.132 4.053 1.00 94.06 176 ASP A C 1
ATOM 1412 O O . ASP A 1 176 ? 0.204 14.902 4.235 1.00 94.06 176 ASP A O 1
ATOM 1416 N N . ALA A 1 177 ? 1.025 12.817 4.263 1.00 92.56 177 ALA A N 1
ATOM 1417 C CA . ALA A 1 177 ? -0.203 12.184 4.740 1.00 92.56 177 ALA A CA 1
ATOM 1418 C C . ALA A 1 177 ? -0.459 12.376 6.248 1.00 92.56 177 ALA A C 1
ATOM 1420 O O . ALA A 1 177 ? -1.507 11.958 6.744 1.00 92.56 177 ALA A O 1
ATOM 1421 N N . ALA A 1 178 ? 0.500 12.934 6.999 1.00 91.06 178 ALA A N 1
ATOM 1422 C CA . ALA A 1 178 ? 0.507 12.966 8.465 1.00 91.06 178 ALA A CA 1
ATOM 1423 C C . ALA A 1 178 ? 0.183 11.592 9.098 1.00 91.06 178 ALA A C 1
ATOM 1425 O O . ALA A 1 178 ? -0.483 11.494 10.139 1.00 91.06 178 ALA A O 1
ATOM 1426 N N . SER A 1 179 ? 0.629 10.509 8.451 1.00 90.69 179 SER A N 1
ATOM 1427 C CA . SER A 1 179 ? 0.246 9.150 8.823 1.00 90.69 179 SER A CA 1
ATOM 1428 C C . SER A 1 179 ? 0.996 8.688 10.069 1.00 90.69 179 SER A C 1
ATOM 1430 O O . SER A 1 179 ? 2.227 8.694 10.132 1.00 90.69 179 SER A O 1
ATOM 1432 N N . LYS A 1 180 ? 0.242 8.215 11.064 1.00 90.69 180 LYS A N 1
ATOM 1433 C CA . LYS A 1 180 ? 0.788 7.657 12.313 1.00 90.69 180 LYS A CA 1
ATOM 1434 C C . LYS A 1 180 ? 1.143 6.172 12.203 1.00 90.69 180 LYS A C 1
ATOM 1436 O O . LYS A 1 180 ? 1.607 5.591 13.182 1.00 90.69 180 LYS A O 1
ATOM 1441 N N . ALA A 1 181 ? 0.924 5.557 11.039 1.00 93.88 181 ALA A N 1
ATOM 1442 C CA . ALA A 1 181 ? 1.194 4.144 10.828 1.00 93.88 181 ALA A CA 1
ATOM 1443 C C . ALA A 1 181 ? 2.682 3.824 11.041 1.00 93.88 181 ALA A C 1
ATOM 1445 O O . ALA A 1 181 ? 3.584 4.565 10.614 1.00 93.88 181 ALA A O 1
ATOM 1446 N N . LYS A 1 182 ? 2.955 2.676 11.665 1.00 96.38 182 LYS A N 1
ATOM 1447 C CA . LYS A 1 182 ? 4.301 2.105 11.685 1.00 96.38 182 LYS A CA 1
ATOM 1448 C C . LYS A 1 182 ? 4.659 1.718 10.252 1.00 96.38 182 LYS A C 1
ATOM 1450 O O . LYS A 1 182 ? 4.018 0.834 9.693 1.00 96.38 182 LYS A O 1
ATOM 1455 N N . PHE A 1 183 ? 5.657 2.374 9.668 1.00 96.62 183 PHE A N 1
ATOM 1456 C CA . PHE A 1 183 ? 6.051 2.143 8.282 1.00 96.62 183 PHE A CA 1
ATOM 1457 C C . PHE A 1 183 ? 7.487 1.618 8.238 1.00 96.62 183 PHE A C 1
ATOM 1459 O O . PHE A 1 183 ? 8.416 2.319 8.634 1.00 96.62 183 PHE A O 1
ATOM 1466 N N . GLU A 1 184 ? 7.647 0.371 7.803 1.00 95.81 184 GLU A N 1
ATOM 1467 C CA . GLU A 1 184 ? 8.937 -0.304 7.661 1.00 95.81 184 GLU A CA 1
ATOM 1468 C C . GLU A 1 184 ? 9.211 -0.639 6.195 1.00 95.81 184 GLU A C 1
ATOM 1470 O O . GLU A 1 184 ? 8.343 -1.138 5.476 1.00 95.81 184 GLU A O 1
ATOM 1475 N N . VAL A 1 185 ? 10.440 -0.383 5.762 1.00 94.00 185 VAL A N 1
ATOM 1476 C CA . VAL A 1 185 ? 10.937 -0.755 4.439 1.00 94.00 185 VAL A CA 1
ATOM 1477 C C . VAL A 1 185 ? 12.061 -1.763 4.626 1.00 94.00 185 VAL A C 1
ATOM 1479 O O . VAL A 1 185 ? 12.981 -1.532 5.405 1.00 94.00 185 VAL A O 1
ATOM 1482 N N . HIS A 1 186 ? 12.005 -2.885 3.924 1.00 91.69 186 HIS A N 1
ATOM 1483 C CA . HIS A 1 186 ? 13.029 -3.924 3.967 1.00 91.69 186 HIS A CA 1
ATOM 1484 C C . HIS A 1 186 ? 13.731 -3.976 2.613 1.00 91.69 186 HIS A C 1
ATOM 1486 O O . HIS A 1 186 ? 13.068 -4.103 1.588 1.00 91.69 186 HIS A O 1
ATOM 1492 N N . GLY A 1 187 ? 15.057 -3.881 2.596 1.00 82.88 187 GLY A N 1
ATOM 1493 C CA . GLY A 1 187 ? 15.852 -3.922 1.367 1.00 82.88 187 GLY A CA 1
ATOM 1494 C C . GLY A 1 187 ? 17.170 -4.650 1.599 1.00 82.88 187 GLY A C 1
ATOM 1495 O O . GLY A 1 187 ? 17.912 -4.319 2.526 1.00 82.88 187 GLY A O 1
ATOM 1496 N N . GLY A 1 188 ? 17.465 -5.661 0.778 1.00 74.00 188 GLY A N 1
ATOM 1497 C CA . GLY A 1 188 ? 18.633 -6.523 0.981 1.00 74.00 188 GLY A CA 1
ATOM 1498 C C . GLY A 1 188 ? 18.581 -7.234 2.341 1.00 74.00 188 GLY A C 1
ATOM 1499 O O . GLY A 1 188 ? 17.642 -7.977 2.609 1.00 74.00 188 GLY A O 1
ATOM 1500 N N . MET A 1 189 ? 19.577 -6.997 3.205 1.00 63.50 189 MET A N 1
ATOM 1501 C CA . MET A 1 189 ? 19.602 -7.500 4.593 1.00 63.50 189 MET A CA 1
ATOM 1502 C C . MET A 1 189 ? 19.152 -6.463 5.644 1.00 63.50 189 MET A C 1
ATOM 1504 O O . MET A 1 189 ? 19.240 -6.730 6.841 1.00 63.50 189 MET A O 1
ATOM 1508 N N . GLY A 1 190 ? 18.722 -5.268 5.227 1.00 74.50 190 GLY A N 1
ATOM 1509 C CA . GLY A 1 190 ? 18.387 -4.162 6.126 1.00 74.50 190 GLY A CA 1
ATOM 1510 C C . GLY A 1 190 ? 16.884 -3.966 6.323 1.00 74.50 190 GLY A C 1
ATOM 1511 O O . GLY A 1 190 ? 16.093 -4.166 5.401 1.00 74.50 190 GLY A O 1
ATOM 1512 N N . THR A 1 191 ? 16.511 -3.505 7.518 1.00 85.81 191 THR A N 1
ATOM 1513 C CA . THR A 1 191 ? 15.173 -2.987 7.837 1.00 85.81 191 THR A CA 1
ATOM 1514 C C . THR A 1 191 ? 15.295 -1.512 8.197 1.00 85.81 191 THR A C 1
ATOM 1516 O O . THR A 1 191 ? 16.063 -1.148 9.088 1.00 85.81 191 THR A O 1
ATOM 1519 N N . PHE A 1 192 ? 14.520 -0.672 7.523 1.00 86.50 192 PHE A N 1
ATOM 1520 C CA . PHE A 1 192 ? 14.506 0.776 7.668 1.00 86.50 192 PHE A CA 1
ATOM 1521 C C . PHE A 1 192 ? 13.157 1.205 8.246 1.00 86.50 192 PHE A C 1
ATOM 1523 O O . PHE A 1 192 ? 12.110 0.992 7.635 1.00 86.50 192 PHE A O 1
ATOM 1530 N N . ASN A 1 193 ? 13.170 1.811 9.433 1.00 87.25 193 ASN A N 1
ATOM 1531 C CA . ASN A 1 193 ? 11.977 2.441 9.991 1.00 87.25 193 ASN A CA 1
ATOM 1532 C C . ASN A 1 193 ? 11.804 3.815 9.348 1.00 87.25 193 ASN A C 1
ATOM 1534 O O . ASN A 1 193 ? 12.652 4.690 9.523 1.00 87.25 193 ASN A O 1
ATOM 1538 N N . ILE A 1 194 ? 10.698 4.014 8.638 1.00 87.12 194 ILE A N 1
ATOM 1539 C CA . ILE A 1 194 ? 10.354 5.305 8.054 1.00 87.12 194 ILE A CA 1
ATOM 1540 C C . ILE A 1 194 ? 9.734 6.159 9.157 1.00 87.12 194 ILE A C 1
ATOM 1542 O O . ILE A 1 194 ? 8.569 5.991 9.545 1.00 87.12 194 ILE A O 1
ATOM 1546 N N . VAL A 1 195 ? 10.565 7.028 9.721 1.00 77.25 195 VAL A N 1
ATOM 1547 C CA . VAL A 1 195 ? 10.184 8.004 10.743 1.00 77.25 195 VAL A CA 1
ATOM 1548 C C . VAL A 1 195 ? 9.704 9.290 10.083 1.00 77.25 195 VAL A C 1
ATOM 1550 O O . VAL A 1 195 ? 10.123 9.611 8.973 1.00 77.25 195 VAL A O 1
ATOM 1553 N N . SER A 1 196 ? 8.784 9.970 10.764 1.00 57.25 196 SER A N 1
ATOM 1554 C CA . SER A 1 196 ? 8.298 11.293 10.379 1.00 57.25 196 SER A CA 1
ATOM 1555 C C . SER A 1 196 ? 9.264 12.388 10.795 1.00 57.25 196 SER A C 1
ATOM 1557 O O . SER A 1 196 ? 9.632 12.343 11.995 1.00 57.25 196 SER A O 1
#

Foldseek 3Di:
DDDDDDDDDDDPPPPPPPPQPQVVLQPWFPPPDPDPDDDRDDPDDDDDDDPPAAPAPAAEGETEAQLLDPSRLLVVLVNLVRHQQHAYYEYEYPPPHDNHDDDDLVNSDVSHPLSSQQNHAEYEYAQALPRVSSLSNLLSNQQRNVNHAAYEYEYHQNRPDPPVRSLVSSLVSNVVSVGPHFYWYHYDPDIDTNDD

Sequence (196 aa):
MDGETVVEKHSLINTVPYFLDLFFARRMIKCDVKSQHYYTFTNGGSINAGIRWKFQNLRVSTLTVDFGRISSIMSMLTLLRRAPQIEQLHIEVDRQETMGEEISEAILDAGMPDDSVKTLKRVMLTFAKCFPSEMFFVKLLLAKATSLESLQVMLYWESMMPSPEACIQFAMYKNDAASKAKFEVHGGMGTFNIVS